Protein AF-A0A6G0S2Y5-F1 (afdb_monomer_lite)

Foldseek 3Di:
DDPDDPQLVQLQVVLVLLLVLLVVCVVLVDQKDFVCLSFPLKAADPQNRRFMFGGDNADEFEFADEDFQADDQWTAGPVGRVDIDRQAPRRYKYAYDDDYQLFGIWGWTQGPVDRAIEIETEGEDQDDDQDALVNVVVSVVSQPGHHNVSVVVVHHYAYEYEDHEDCVRCVVHRADHSYIYHYPVSVCVRVPSVVSVVVVQVPDPVNPPDDDDDPVVVVVVVVVVVVVVVVD

Secondary structure (DSSP, 8-state):
--SS-HHHHHHHHHHHHHHHHHHHHHHTT-SEEEHHHHSTTEEE-HHHHH-EEE----EEEEBSSPPSTT--SEEEETTEEEEEEEGGGSSEEEEP-TT-SS--EEEEEEBTTSSPEEEEEEEE----S---HHHHHHHHHHTT---HHHHHTT-EEEEEEEEE--GGGGTT--PPTTEEEEEHHHHHHHH-HHHHHHHHHHH-GGGTTSPPPPHHHHHHHHHHHHHHHTT-

Organism: NCBI:txid53985

Structure (mmCIF, N/CA/C/O backbone):
data_AF-A0A6G0S2Y5-F1
#
_entry.id   AF-A0A6G0S2Y5-F1
#
loop_
_atom_site.group_PDB
_atom_site.id
_atom_site.type_symbol
_atom_site.label_atom_id
_atom_site.label_alt_id
_atom_site.label_comp_id
_atom_site.label_asym_id
_atom_site.label_entity_id
_atom_site.label_seq_id
_atom_site.pdbx_PDB_ins_code
_atom_site.Cartn_x
_atom_site.Cartn_y
_atom_site.Cartn_z
_atom_site.occupancy
_atom_site.B_iso_or_equiv
_atom_site.auth_seq_id
_atom_site.auth_comp_id
_atom_site.auth_asym_id
_atom_site.auth_atom_id
_atom_site.pdbx_PDB_model_num
ATOM 1 N N . MET A 1 1 ? -10.368 21.879 -17.809 1.00 43.47 1 MET A N 1
ATOM 2 C CA . MET A 1 1 ? -9.022 21.975 -17.207 1.00 43.47 1 MET A CA 1
ATOM 3 C C . MET A 1 1 ? -9.043 21.067 -15.990 1.00 43.47 1 MET A C 1
ATOM 5 O O . MET A 1 1 ? -10.059 21.077 -15.314 1.00 43.47 1 MET A O 1
ATOM 9 N N . PHE A 1 2 ? -8.054 20.197 -15.781 1.00 51.25 2 PHE A N 1
ATOM 10 C CA . PHE A 1 2 ? -8.032 19.371 -14.567 1.00 51.25 2 PHE A CA 1
ATOM 11 C C . PHE A 1 2 ? -7.712 20.271 -13.369 1.00 51.25 2 PHE A C 1
ATOM 13 O O . PHE A 1 2 ? -6.780 21.066 -13.462 1.00 51.25 2 PHE A O 1
ATOM 20 N N . ASP A 1 3 ? -8.458 20.139 -12.273 1.00 71.75 3 ASP A N 1
ATOM 21 C CA . ASP A 1 3 ? -8.271 20.955 -11.061 1.00 71.75 3 ASP A CA 1
ATOM 22 C C . ASP A 1 3 ? -7.004 20.576 -10.268 1.00 71.75 3 ASP A C 1
ATOM 24 O O . ASP A 1 3 ? -6.642 21.257 -9.314 1.00 71.75 3 ASP A O 1
ATOM 28 N N . LEU A 1 4 ? -6.319 19.492 -10.658 1.00 75.62 4 LEU A N 1
ATOM 29 C CA . LEU A 1 4 ? -5.131 18.962 -9.990 1.00 75.62 4 LEU A CA 1
ATOM 30 C C . LEU A 1 4 ? -3.913 18.984 -10.922 1.00 75.62 4 LEU A C 1
ATOM 32 O O . LEU A 1 4 ? -4.045 18.678 -12.114 1.00 75.62 4 LEU A O 1
ATOM 36 N N . PRO A 1 5 ? -2.705 19.254 -10.398 1.00 82.19 5 PRO A N 1
ATOM 37 C CA . PRO A 1 5 ? -1.484 19.108 -11.172 1.00 82.19 5 PRO A CA 1
ATOM 38 C C . PRO A 1 5 ? -1.261 17.640 -11.605 1.00 82.19 5 PRO A C 1
ATOM 40 O O . PRO A 1 5 ? -1.771 16.703 -10.977 1.00 82.19 5 PRO A O 1
ATOM 43 N N . PRO A 1 6 ? -0.492 17.394 -12.687 1.00 80.75 6 PRO A N 1
ATOM 44 C CA . PRO A 1 6 ? -0.332 16.053 -13.255 1.00 80.75 6 PRO A CA 1
ATOM 45 C C . PRO A 1 6 ? 0.224 14.997 -12.293 1.00 80.75 6 PRO A C 1
ATOM 47 O O . PRO A 1 6 ? -0.163 13.833 -12.384 1.00 80.75 6 PRO A O 1
ATOM 50 N N . TRP A 1 7 ? 1.131 15.382 -11.392 1.00 79.44 7 TRP A N 1
ATOM 51 C CA . TRP A 1 7 ? 1.714 14.473 -10.403 1.00 79.44 7 TRP A CA 1
ATOM 52 C C . TRP A 1 7 ? 0.661 14.034 -9.372 1.00 79.44 7 TRP A C 1
ATOM 54 O O . TRP A 1 7 ? 0.490 12.844 -9.142 1.00 79.44 7 TRP A O 1
ATOM 64 N N . GLN A 1 8 ? -0.166 14.959 -8.894 1.00 83.19 8 GLN A N 1
ATOM 65 C CA . GLN A 1 8 ? -1.234 14.672 -7.938 1.00 83.19 8 GLN A CA 1
ATOM 66 C C . GLN A 1 8 ? -2.357 13.831 -8.557 1.00 83.19 8 GLN A C 1
ATOM 68 O O . GLN A 1 8 ? -2.931 12.940 -7.928 1.00 83.19 8 GLN A O 1
ATOM 73 N N . SER A 1 9 ? -2.640 14.056 -9.843 1.00 85.38 9 SER A N 1
ATOM 74 C CA . SER A 1 9 ? -3.548 13.197 -10.612 1.00 85.38 9 SER A CA 1
ATOM 75 C C . SER A 1 9 ? -3.027 11.757 -10.717 1.00 85.38 9 SER A C 1
ATOM 77 O O . SER A 1 9 ? -3.816 10.811 -10.725 1.00 85.38 9 SER A O 1
ATOM 79 N N . TRP A 1 10 ? -1.705 11.576 -10.792 1.00 84.69 10 TRP A N 1
ATOM 80 C CA . TRP A 1 10 ? -1.067 10.261 -10.865 1.00 84.69 10 TRP A CA 1
ATOM 81 C C . TRP A 1 10 ? -1.145 9.494 -9.539 1.00 84.69 10 TRP A C 1
ATOM 83 O O . TRP A 1 10 ? -1.432 8.295 -9.536 1.00 84.69 10 TRP A O 1
ATOM 93 N N . GLU A 1 11 ? -0.974 10.185 -8.417 1.00 89.12 11 GLU A N 1
ATOM 94 C CA . GLU A 1 11 ? -1.121 9.616 -7.071 1.00 89.12 11 GLU A CA 1
ATOM 95 C C . GLU A 1 11 ? -2.566 9.199 -6.801 1.00 89.12 11 GLU A C 1
ATOM 97 O O . GLU A 1 11 ? -2.836 8.056 -6.419 1.00 89.12 11 GLU A O 1
ATOM 102 N N . MET A 1 12 ? -3.519 10.077 -7.129 1.00 90.38 12 MET A N 1
ATOM 103 C CA . MET A 1 12 ? -4.944 9.772 -7.023 1.00 90.38 12 MET A CA 1
ATOM 104 C C . MET A 1 12 ? -5.334 8.567 -7.885 1.00 90.38 12 MET A C 1
ATOM 106 O O . MET A 1 12 ? -6.062 7.677 -7.434 1.00 90.38 12 MET A O 1
ATOM 110 N N . PHE A 1 13 ? -4.818 8.498 -9.117 1.00 88.12 13 PHE A N 1
ATOM 111 C CA . PHE A 1 13 ? -5.012 7.339 -9.983 1.00 88.12 13 PHE A CA 1
ATOM 112 C C . PHE A 1 13 ? -4.472 6.056 -9.337 1.00 88.12 13 PHE A C 1
ATOM 114 O O . PHE A 1 13 ? -5.173 5.044 -9.329 1.00 88.12 13 PHE A O 1
ATOM 121 N N . GLY A 1 14 ? -3.264 6.097 -8.767 1.00 89.19 14 GLY A N 1
ATOM 122 C CA . GLY A 1 14 ? -2.657 4.966 -8.068 1.00 89.19 14 GLY A CA 1
ATOM 123 C C . GLY A 1 14 ? -3.517 4.447 -6.914 1.00 89.19 14 GLY A C 1
ATOM 124 O O . GLY A 1 14 ? -3.796 3.247 -6.849 1.00 89.19 14 GLY A O 1
ATOM 125 N N . ALA A 1 15 ? -4.008 5.343 -6.057 1.00 93.75 15 ALA A N 1
ATOM 126 C CA . ALA A 1 15 ? -4.863 4.982 -4.927 1.00 93.75 15 ALA A CA 1
ATOM 127 C C . ALA A 1 15 ? -6.217 4.416 -5.379 1.00 93.75 15 ALA A C 1
ATOM 129 O O . ALA A 1 15 ? -6.650 3.362 -4.905 1.00 93.75 15 ALA A O 1
ATOM 130 N N . CYS A 1 16 ? -6.858 5.055 -6.364 1.00 93.00 16 CYS A N 1
ATOM 131 C CA . CYS A 1 16 ? -8.092 4.546 -6.970 1.00 93.00 16 CYS A CA 1
ATOM 132 C C . CYS A 1 16 ? -7.893 3.157 -7.570 1.00 93.00 16 CYS A C 1
ATOM 134 O O . CYS A 1 16 ? -8.776 2.304 -7.491 1.00 93.00 16 CYS A O 1
ATOM 136 N N . PHE A 1 17 ? -6.728 2.915 -8.157 1.00 89.94 17 PHE A N 1
ATOM 137 C CA . PHE A 1 17 ? -6.411 1.643 -8.768 1.00 89.94 17 PHE A CA 1
ATOM 138 C C . PHE A 1 17 ? -6.255 0.515 -7.730 1.00 89.94 17 PHE A C 1
ATOM 140 O O . PHE A 1 17 ? -6.762 -0.586 -7.966 1.00 89.94 17 PHE A O 1
ATOM 147 N N . TYR A 1 18 ? -5.647 0.782 -6.565 1.00 94.19 18 TYR A N 1
ATOM 148 C CA . TYR A 1 18 ? -5.680 -0.155 -5.433 1.00 94.19 18 TYR A CA 1
ATOM 149 C C . TYR A 1 18 ? -7.116 -0.461 -5.003 1.00 94.19 18 TYR A C 1
ATOM 151 O O . TYR A 1 18 ? -7.500 -1.631 -4.968 1.00 94.19 18 TYR A O 1
ATOM 159 N N . ALA A 1 19 ? -7.926 0.576 -4.757 1.00 96.06 19 ALA A N 1
ATOM 160 C CA . ALA A 1 19 ? -9.300 0.408 -4.289 1.00 96.06 19 ALA A CA 1
ATOM 161 C C . ALA A 1 19 ? -10.154 -0.398 -5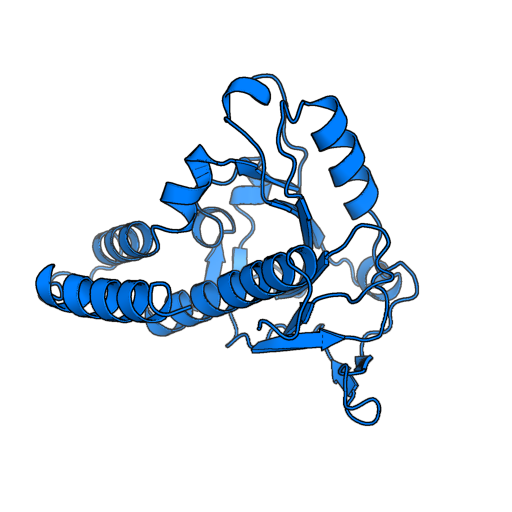.278 1.00 96.06 19 ALA A C 1
ATOM 163 O O . ALA A 1 19 ? -10.828 -1.351 -4.891 1.00 96.06 19 ALA A O 1
ATOM 164 N N . VAL A 1 20 ? -10.085 -0.074 -6.574 1.00 93.19 20 VAL A N 1
ATOM 165 C CA . VAL A 1 20 ? -10.794 -0.816 -7.628 1.00 93.19 20 VAL A CA 1
ATOM 166 C C . VAL A 1 20 ? -10.377 -2.278 -7.639 1.00 93.19 20 VAL A C 1
ATOM 168 O O . VAL A 1 20 ? -11.237 -3.146 -7.783 1.00 93.19 20 VAL A O 1
ATOM 171 N N . ARG A 1 21 ? -9.082 -2.576 -7.491 1.00 92.12 21 ARG A N 1
ATOM 172 C CA . ARG A 1 21 ? -8.635 -3.966 -7.479 1.00 92.12 21 ARG A CA 1
ATOM 173 C C . ARG A 1 21 ? -9.133 -4.714 -6.248 1.00 92.12 21 ARG A C 1
ATOM 175 O O . ARG A 1 21 ? -9.673 -5.803 -6.423 1.00 92.12 21 ARG A O 1
ATOM 182 N N . ILE A 1 22 ? -8.958 -4.156 -5.052 1.00 95.62 22 ILE A N 1
ATOM 183 C CA . ILE A 1 22 ? -9.418 -4.780 -3.803 1.00 95.62 22 ILE A CA 1
ATOM 184 C C . ILE A 1 22 ? -10.922 -5.057 -3.891 1.00 95.62 22 ILE A C 1
ATOM 186 O O . ILE A 1 22 ? -11.361 -6.196 -3.732 1.00 95.62 22 ILE A O 1
ATOM 190 N N . ASN A 1 23 ? -11.698 -4.046 -4.283 1.00 96.00 23 ASN A N 1
ATOM 191 C CA . ASN A 1 23 ? -13.147 -4.161 -4.421 1.00 96.00 23 ASN A CA 1
ATOM 192 C C . ASN A 1 23 ? -13.550 -5.171 -5.500 1.00 96.00 23 ASN A C 1
ATOM 194 O O . ASN A 1 23 ? -14.513 -5.912 -5.322 1.00 96.00 23 ASN A O 1
ATOM 198 N N . ALA A 1 24 ? -12.817 -5.248 -6.611 1.00 92.62 24 ALA A N 1
ATOM 199 C CA . ALA A 1 24 ? -13.089 -6.242 -7.640 1.00 92.62 24 ALA A CA 1
ATOM 200 C C . ALA A 1 24 ? -12.809 -7.672 -7.160 1.00 92.62 24 ALA A C 1
ATOM 202 O O . ALA A 1 24 ? -13.590 -8.566 -7.474 1.00 92.62 24 ALA A O 1
ATOM 203 N N . LEU A 1 25 ? -11.733 -7.900 -6.402 1.00 93.56 25 LEU A N 1
ATOM 204 C CA . LEU A 1 25 ? -11.441 -9.210 -5.807 1.00 93.56 25 LEU A CA 1
ATOM 205 C C . LEU A 1 25 ? -12.545 -9.622 -4.821 1.00 93.56 25 LEU A C 1
ATOM 207 O O . LEU A 1 25 ? -13.031 -10.751 -4.903 1.00 93.56 25 LEU A O 1
ATOM 211 N N . LEU A 1 26 ? -13.029 -8.686 -4.001 1.00 94.62 26 LEU A N 1
ATOM 212 C CA . LEU A 1 26 ? -14.179 -8.905 -3.118 1.00 94.62 26 LEU A CA 1
ATOM 213 C C . LEU A 1 26 ? -15.453 -9.275 -3.885 1.00 94.62 26 LEU A C 1
ATOM 215 O O . LEU A 1 26 ? -16.121 -10.245 -3.537 1.00 94.62 26 LEU A O 1
ATOM 219 N N . VAL A 1 27 ? -15.769 -8.562 -4.972 1.00 93.50 27 VAL A N 1
ATOM 220 C CA . VAL A 1 27 ? -16.922 -8.878 -5.842 1.00 93.50 27 VAL A CA 1
ATOM 221 C C . VAL A 1 27 ? -16.803 -10.273 -6.471 1.00 93.50 27 VAL A C 1
ATOM 223 O O . VAL A 1 27 ? -17.814 -10.916 -6.747 1.00 93.50 27 VAL A O 1
ATOM 226 N N . LEU A 1 28 ? -15.581 -10.768 -6.680 1.00 90.62 28 LEU A N 1
ATOM 227 C CA . LEU A 1 28 ? -15.320 -12.125 -7.169 1.00 90.62 28 LEU A CA 1
ATOM 228 C C . LEU A 1 28 ? -15.390 -13.195 -6.065 1.00 90.62 28 LEU A C 1
ATOM 230 O O . LEU A 1 28 ? -15.174 -14.370 -6.360 1.00 90.62 28 LEU A O 1
ATOM 234 N N . GLY A 1 29 ? -15.699 -12.810 -4.824 1.00 92.75 29 GLY A N 1
ATOM 235 C CA . GLY A 1 29 ? -15.819 -13.711 -3.678 1.00 92.75 29 GLY A CA 1
ATOM 236 C C . GLY A 1 29 ? -14.497 -14.015 -2.973 1.00 92.75 29 GLY A C 1
ATOM 237 O O . GLY A 1 29 ? -14.434 -14.973 -2.209 1.00 92.75 29 GLY A O 1
ATOM 238 N N . LEU A 1 30 ? -13.440 -13.237 -3.228 1.00 94.56 30 LEU A N 1
ATOM 239 C CA . LEU A 1 30 ? -12.155 -13.383 -2.544 1.00 94.56 30 LEU A CA 1
ATOM 240 C C . LEU A 1 30 ? -12.091 -12.409 -1.367 1.00 94.56 30 LEU A C 1
ATOM 242 O O . LEU A 1 30 ? -11.939 -11.206 -1.567 1.00 94.56 30 LEU A O 1
ATOM 246 N N . SER A 1 31 ? -12.201 -12.929 -0.146 1.00 95.19 31 SER A N 1
ATOM 247 C CA . SER A 1 31 ? -12.034 -12.157 1.095 1.00 95.19 31 SER A CA 1
ATOM 248 C C . SER A 1 31 ? -10.589 -12.121 1.591 1.00 95.19 31 SER A C 1
ATOM 250 O O . SER A 1 31 ? -10.240 -11.267 2.396 1.00 95.19 31 SER A O 1
ATOM 252 N N . THR A 1 32 ? -9.746 -13.032 1.107 1.00 97.19 32 THR A N 1
ATOM 253 C CA . THR A 1 32 ? -8.338 -13.158 1.490 1.00 97.19 32 THR A CA 1
ATOM 254 C C . THR A 1 32 ? -7.517 -13.478 0.250 1.00 97.19 32 THR A C 1
ATOM 256 O O . THR A 1 32 ? -7.908 -14.338 -0.541 1.00 97.19 32 THR A O 1
ATOM 259 N N . VAL A 1 33 ? -6.393 -12.786 0.068 1.00 96.62 33 VAL A N 1
ATOM 260 C CA . VAL A 1 33 ? -5.486 -12.980 -1.076 1.00 96.62 33 VAL A CA 1
ATOM 261 C C . VAL A 1 33 ? -4.032 -12.809 -0.654 1.00 96.62 33 VAL A C 1
ATOM 263 O O . VAL A 1 33 ? -3.729 -12.121 0.319 1.00 96.62 33 VAL A O 1
ATOM 266 N N . THR A 1 34 ? -3.117 -13.388 -1.422 1.00 97.56 34 THR A N 1
ATOM 267 C CA . THR A 1 34 ? -1.682 -13.108 -1.297 1.00 97.56 34 THR A CA 1
ATOM 268 C C . THR A 1 34 ? -1.304 -11.786 -1.974 1.00 97.56 34 THR A C 1
ATOM 270 O O . THR A 1 34 ? -1.974 -11.342 -2.913 1.00 97.56 34 THR A O 1
ATOM 273 N N . LEU A 1 35 ? -0.179 -11.169 -1.596 1.00 96.19 35 LEU A N 1
ATOM 274 C CA . LEU A 1 35 ? 0.320 -9.980 -2.307 1.00 96.19 35 LEU A CA 1
ATOM 275 C C . LEU A 1 35 ? 0.667 -10.278 -3.766 1.00 96.19 35 LEU A C 1
ATOM 277 O O . LEU A 1 35 ? 0.510 -9.412 -4.624 1.00 96.19 35 LEU A O 1
ATOM 281 N N . GLY A 1 36 ? 1.064 -11.513 -4.085 1.00 93.81 36 GLY A N 1
ATOM 282 C CA . GLY A 1 36 ? 1.265 -11.945 -5.467 1.00 93.81 36 GLY A CA 1
ATOM 283 C C . GLY A 1 36 ? -0.005 -11.937 -6.325 1.00 93.81 36 GLY A C 1
ATOM 284 O O . GLY A 1 36 ? 0.091 -11.781 -7.547 1.00 93.81 36 GLY A O 1
ATOM 285 N N . GLU A 1 37 ? -1.173 -12.109 -5.704 1.00 93.56 37 GLU A N 1
ATOM 286 C CA . GLU A 1 37 ? -2.491 -12.026 -6.344 1.00 93.56 37 GLU A CA 1
ATOM 287 C C . GLU A 1 37 ? -3.034 -10.598 -6.344 1.00 93.56 37 GLU A C 1
ATOM 289 O O . GLU A 1 37 ? -3.621 -10.170 -7.340 1.00 93.56 37 GLU A O 1
ATOM 294 N N . LEU A 1 38 ? -2.800 -9.844 -5.266 1.00 94.00 38 LEU A N 1
ATOM 295 C CA . LEU A 1 38 ? -3.192 -8.440 -5.163 1.00 94.00 38 LEU A CA 1
ATOM 296 C C . LEU A 1 38 ? -2.366 -7.542 -6.098 1.00 94.00 38 LEU A C 1
ATOM 298 O O . LEU A 1 38 ? -2.885 -6.577 -6.654 1.00 94.00 38 LEU A O 1
ATOM 302 N N . LEU A 1 39 ? -1.087 -7.846 -6.310 1.00 92.25 39 LEU A N 1
ATOM 303 C CA . LEU A 1 39 ? -0.149 -7.007 -7.059 1.00 92.25 39 LEU A CA 1
ATOM 304 C C . LEU A 1 39 ? 0.546 -7.808 -8.172 1.00 92.25 39 LEU A C 1
ATOM 306 O O . LEU A 1 39 ? 1.776 -7.918 -8.196 1.00 92.25 39 LEU A O 1
ATOM 310 N N . PRO A 1 40 ? -0.201 -8.382 -9.132 1.00 87.88 40 PRO A N 1
ATOM 311 C CA . PRO A 1 40 ? 0.400 -9.213 -10.167 1.00 87.88 40 PRO A CA 1
ATOM 312 C C . PRO A 1 40 ? 1.322 -8.386 -11.071 1.00 87.88 40 PRO A C 1
ATOM 314 O O . PRO A 1 40 ? 1.029 -7.243 -11.406 1.00 87.88 40 PRO A O 1
ATOM 317 N N . GLY A 1 41 ? 2.428 -8.985 -11.513 1.00 84.88 41 GLY A N 1
ATOM 318 C CA . GLY A 1 41 ? 3.395 -8.317 -12.393 1.00 84.88 41 GLY A CA 1
ATOM 319 C C . GLY A 1 41 ? 4.391 -7.402 -11.677 1.00 84.88 41 GLY A C 1
ATOM 320 O O . GLY A 1 41 ? 5.274 -6.858 -12.334 1.00 84.88 41 GLY A O 1
ATOM 321 N N . THR A 1 42 ? 4.288 -7.259 -10.355 1.00 88.56 42 THR A N 1
ATOM 322 C CA . THR A 1 42 ? 5.326 -6.610 -9.549 1.00 88.56 42 THR A CA 1
ATOM 323 C C . THR A 1 42 ? 6.516 -7.544 -9.315 1.00 88.56 42 THR A C 1
ATOM 325 O O . THR A 1 42 ? 6.368 -8.769 -9.225 1.00 88.56 42 THR A O 1
ATOM 328 N N . MET A 1 43 ? 7.707 -6.954 -9.234 1.00 90.56 43 MET A N 1
ATOM 329 C CA . MET A 1 43 ? 8.922 -7.602 -8.745 1.00 90.56 43 MET A CA 1
ATOM 330 C C . MET A 1 43 ? 8.904 -7.542 -7.217 1.00 90.56 43 MET A C 1
ATOM 332 O O . MET A 1 43 ? 8.777 -6.456 -6.662 1.00 90.56 43 MET A O 1
ATOM 336 N N . MET A 1 44 ? 9.011 -8.687 -6.551 1.00 93.75 44 MET A N 1
ATOM 337 C CA . MET A 1 44 ? 9.022 -8.828 -5.089 1.00 93.75 44 MET A CA 1
ATOM 338 C C . MET A 1 44 ? 9.656 -10.171 -4.720 1.00 93.75 44 MET A C 1
ATOM 340 O O . MET A 1 44 ? 9.669 -11.090 -5.549 1.00 93.75 44 MET A O 1
ATOM 344 N N . SER A 1 45 ? 10.154 -10.304 -3.490 1.00 95.44 45 SER A N 1
ATOM 345 C CA . SER A 1 45 ? 10.671 -11.584 -2.999 1.00 95.44 45 SER A CA 1
ATOM 346 C C . SER A 1 45 ? 9.555 -12.634 -2.885 1.00 95.44 45 SER A C 1
ATOM 348 O O . SER A 1 45 ? 8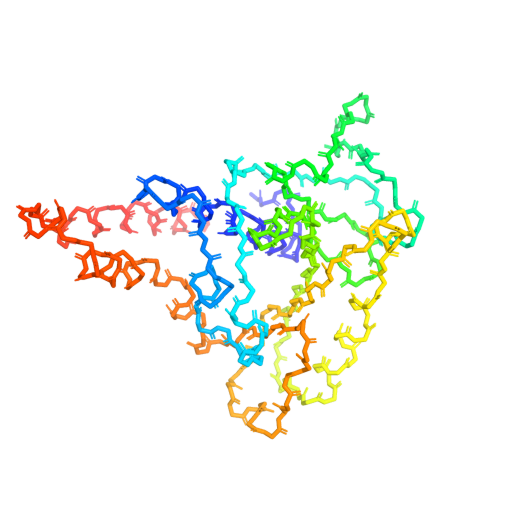.367 -12.307 -2.809 1.00 95.44 45 SER A O 1
ATOM 350 N N . VAL A 1 46 ? 9.918 -13.922 -2.870 1.00 95.50 46 VAL A N 1
ATOM 351 C CA . VAL A 1 46 ? 8.949 -15.021 -2.677 1.00 95.50 46 VAL A CA 1
ATOM 352 C C . VAL A 1 46 ? 8.225 -14.879 -1.337 1.00 95.50 46 VAL A C 1
ATOM 354 O O . VAL A 1 46 ? 7.015 -15.093 -1.265 1.00 95.50 46 VAL A O 1
ATOM 357 N N . LYS A 1 47 ? 8.951 -14.456 -0.299 1.00 95.75 47 LYS A N 1
ATOM 358 C CA . LYS A 1 47 ? 8.407 -14.217 1.036 1.00 95.75 47 LYS A CA 1
ATOM 359 C C . LYS A 1 47 ? 7.358 -13.110 1.004 1.00 95.75 47 LYS A C 1
ATOM 361 O O . LYS A 1 47 ? 6.217 -13.365 1.380 1.00 95.75 47 LYS A O 1
ATOM 366 N N . THR A 1 48 ? 7.681 -11.942 0.448 1.00 96.62 48 THR A N 1
ATOM 367 C CA . THR A 1 48 ? 6.722 -10.831 0.310 1.00 96.62 48 THR A CA 1
ATOM 368 C C . THR A 1 48 ? 5.523 -11.215 -0.544 1.00 96.62 48 THR A C 1
ATOM 370 O O . THR A 1 48 ? 4.384 -10.921 -0.190 1.00 96.62 48 THR A O 1
ATOM 373 N N . ARG A 1 49 ? 5.751 -11.964 -1.626 1.00 96.56 49 ARG A N 1
ATOM 374 C CA . ARG A 1 49 ? 4.683 -12.474 -2.491 1.00 96.56 49 ARG A CA 1
ATOM 375 C C . ARG A 1 49 ? 3.676 -13.351 -1.752 1.00 96.56 49 ARG A C 1
ATOM 377 O O . ARG A 1 49 ? 2.504 -13.339 -2.121 1.00 96.56 49 ARG A O 1
ATOM 384 N N . SER A 1 50 ? 4.132 -14.112 -0.759 1.00 96.62 50 SER A N 1
ATOM 385 C CA . SER A 1 50 ? 3.321 -15.071 -0.001 1.00 96.62 50 SER A CA 1
ATOM 386 C C . SER A 1 50 ? 2.520 -14.460 1.153 1.00 96.62 50 SER A C 1
ATOM 388 O O . SER A 1 50 ? 1.647 -15.132 1.703 1.00 96.62 50 SER A O 1
ATOM 390 N N . ILE A 1 51 ? 2.775 -13.193 1.502 1.00 96.69 51 ILE A N 1
ATOM 391 C CA . ILE A 1 51 ? 2.036 -12.491 2.556 1.00 96.69 51 ILE A CA 1
ATOM 392 C C . ILE A 1 51 ? 0.555 -12.478 2.182 1.00 96.69 51 ILE A C 1
ATOM 394 O O . ILE A 1 51 ? 0.193 -12.030 1.095 1.00 96.69 51 ILE A O 1
ATOM 398 N N . SER A 1 52 ? -0.285 -12.994 3.075 1.00 97.44 52 SER A N 1
ATOM 399 C CA . SER A 1 52 ? -1.732 -13.078 2.880 1.00 97.44 52 SER A CA 1
ATOM 400 C C . SER A 1 52 ? -2.428 -11.981 3.667 1.00 97.44 52 SER A C 1
ATOM 402 O O . SER A 1 52 ? -2.104 -11.762 4.832 1.00 97.44 52 SER A O 1
ATOM 404 N N . VAL A 1 53 ? -3.378 -11.303 3.033 1.00 97.81 53 VAL A N 1
ATOM 405 C CA . VAL A 1 53 ? -4.119 -10.182 3.611 1.00 97.81 53 VAL A CA 1
ATOM 406 C C . VAL A 1 53 ? -5.617 -10.374 3.447 1.00 97.81 53 VAL A C 1
ATOM 408 O O . VAL A 1 53 ? -6.082 -10.899 2.431 1.00 97.81 53 VAL A O 1
ATOM 411 N N . GLU A 1 54 ? -6.368 -9.942 4.451 1.00 97.62 54 GLU A N 1
ATOM 412 C CA . GLU A 1 54 ? -7.820 -9.831 4.382 1.00 97.62 54 GLU A CA 1
ATOM 413 C C . GLU A 1 54 ? -8.213 -8.554 3.632 1.00 97.62 54 GLU A C 1
ATOM 415 O O . GLU A 1 54 ? -7.588 -7.500 3.774 1.00 97.62 54 GLU A O 1
ATOM 420 N N . LEU A 1 55 ? -9.253 -8.660 2.809 1.00 97.19 55 LEU A N 1
ATOM 421 C CA . LEU A 1 55 ? -9.761 -7.570 1.991 1.00 97.19 55 LEU A CA 1
ATOM 422 C C . LEU A 1 55 ? -11.024 -6.979 2.618 1.00 97.19 55 LEU A C 1
ATOM 424 O O . LEU A 1 55 ? -11.956 -7.703 2.965 1.00 97.19 55 LEU A O 1
ATOM 428 N N . LEU A 1 56 ? -11.087 -5.649 2.668 1.00 96.69 56 LEU A N 1
ATOM 429 C CA . LEU A 1 56 ? -12.285 -4.885 3.009 1.00 96.69 56 LEU A CA 1
ATOM 430 C C . LEU A 1 56 ? -12.625 -3.907 1.880 1.00 96.69 56 LEU A C 1
ATOM 432 O O . LEU A 1 56 ? -11.720 -3.496 1.148 1.00 96.69 56 LEU A O 1
ATOM 436 N N . PRO A 1 57 ? -13.906 -3.526 1.706 1.00 97.56 57 PRO A N 1
ATOM 437 C CA . PRO A 1 57 ? -14.293 -2.551 0.696 1.00 97.56 57 PRO A CA 1
ATOM 438 C C . PRO A 1 57 ? -13.518 -1.242 0.862 1.00 97.56 57 PRO A C 1
ATOM 440 O O . PRO A 1 57 ? -13.757 -0.486 1.797 1.00 97.56 57 PRO A O 1
ATOM 443 N N . SER A 1 58 ? -12.600 -0.967 -0.056 1.00 97.31 58 SER A N 1
ATOM 444 C CA . SER A 1 58 ? -11.678 0.155 0.046 1.00 97.31 58 SER A CA 1
ATOM 445 C C . SER A 1 58 ? -12.239 1.416 -0.602 1.00 97.31 58 SER A C 1
ATOM 447 O O . SER A 1 58 ? -12.818 1.380 -1.697 1.00 97.31 58 SER A O 1
ATOM 449 N N . ARG A 1 59 ? -12.006 2.553 0.050 1.00 97.00 59 ARG A N 1
ATOM 450 C CA . ARG A 1 59 ? -12.357 3.902 -0.405 1.00 97.00 59 ARG A CA 1
ATOM 451 C C . ARG A 1 59 ? -11.114 4.775 -0.408 1.00 97.00 59 ARG A C 1
ATOM 453 O O . ARG A 1 59 ? -10.210 4.569 0.389 1.00 97.00 59 ARG A O 1
ATOM 460 N N . VAL A 1 60 ? -11.083 5.767 -1.287 1.00 96.62 60 VAL A N 1
ATOM 461 C CA . VAL A 1 60 ? -9.942 6.679 -1.407 1.00 96.62 60 VAL A CA 1
ATOM 462 C C . VAL A 1 60 ? -10.289 8.033 -0.812 1.00 96.62 60 VAL A C 1
ATOM 464 O O . VAL A 1 60 ? -11.408 8.527 -0.979 1.00 96.62 60 VAL A O 1
ATOM 467 N N . PHE A 1 61 ? -9.322 8.651 -0.143 1.00 94.31 61 PHE A N 1
ATOM 468 C CA . PHE A 1 61 ? -9.403 10.046 0.262 1.00 94.31 61 PHE A CA 1
ATOM 469 C C . PHE A 1 61 ? -8.039 10.728 0.196 1.00 94.31 61 PHE A C 1
ATOM 471 O O . PHE A 1 61 ? -7.004 10.071 0.187 1.00 94.31 61 PHE A O 1
ATOM 478 N N . ARG A 1 62 ? -8.056 12.060 0.151 1.00 92.94 62 ARG A N 1
ATOM 479 C CA . ARG A 1 62 ? -6.860 12.890 0.311 1.00 92.94 62 ARG A CA 1
ATOM 480 C C . ARG A 1 62 ? -6.776 13.332 1.761 1.00 92.94 62 ARG A C 1
ATOM 482 O O . ARG A 1 62 ? -7.797 13.765 2.304 1.00 92.94 62 ARG A O 1
ATOM 489 N N . CYS A 1 63 ? -5.605 13.229 2.370 1.00 90.56 63 CYS A N 1
ATOM 490 C CA . CYS A 1 63 ? -5.366 13.714 3.726 1.00 90.56 63 CYS A CA 1
ATOM 491 C C . CYS A 1 63 ? -4.519 14.985 3.711 1.00 90.56 63 CYS A C 1
ATOM 493 O O . CYS A 1 63 ? -3.746 15.203 2.788 1.00 90.56 63 CYS A O 1
ATOM 495 N N . THR A 1 64 ? -4.676 15.835 4.724 1.00 85.44 64 THR A N 1
ATOM 496 C CA . THR A 1 64 ? -3.778 16.989 4.941 1.00 85.44 64 THR A CA 1
ATOM 497 C C . THR A 1 64 ? -2.536 16.620 5.742 1.00 85.44 64 THR A C 1
ATOM 499 O O . THR A 1 64 ? -1.557 17.358 5.744 1.00 85.44 64 THR A O 1
ATOM 502 N N . ASP A 1 65 ? -2.602 15.506 6.466 1.00 85.56 65 ASP A N 1
ATOM 503 C CA . ASP A 1 65 ? -1.542 15.023 7.337 1.00 85.56 65 ASP A CA 1
ATOM 504 C C . ASP A 1 65 ? -0.434 14.344 6.530 1.00 85.56 65 ASP A C 1
ATOM 506 O O . ASP A 1 65 ? -0.706 13.508 5.666 1.00 85.56 65 ASP A O 1
ATOM 510 N N . THR A 1 66 ? 0.817 14.656 6.870 1.00 85.56 66 THR A N 1
ATOM 511 C CA . THR A 1 66 ? 1.996 13.998 6.305 1.00 85.56 66 THR A CA 1
ATOM 512 C C . THR A 1 66 ? 2.204 12.628 6.946 1.00 85.56 66 THR A C 1
ATOM 514 O O . THR A 1 66 ? 2.256 12.500 8.173 1.00 85.56 66 THR A O 1
ATOM 517 N N . PHE A 1 67 ? 2.395 11.604 6.113 1.00 89.00 67 PHE A N 1
ATOM 518 C CA . PHE A 1 67 ? 2.847 10.295 6.576 1.00 89.00 67 PHE A CA 1
ATOM 519 C C . PHE A 1 67 ? 4.288 10.348 7.119 1.00 89.00 67 PHE A C 1
ATOM 521 O O . PHE A 1 67 ? 5.189 10.873 6.461 1.00 89.00 67 PHE A O 1
ATOM 528 N N . GLY A 1 68 ? 4.515 9.785 8.304 1.00 88.31 68 GLY A N 1
ATOM 529 C CA . GLY A 1 68 ? 5.796 9.766 9.002 1.00 88.31 68 GLY A CA 1
ATOM 530 C C . GLY A 1 68 ? 5.702 9.112 10.386 1.00 88.31 68 GLY A C 1
ATOM 531 O O . GLY A 1 68 ? 4.662 8.583 10.773 1.00 88.31 68 GLY A O 1
ATOM 532 N N . ALA A 1 69 ? 6.795 9.164 11.153 1.00 88.25 69 ALA A N 1
ATOM 533 C CA . ALA A 1 69 ? 6.883 8.511 12.466 1.00 88.25 69 ALA A CA 1
ATOM 534 C C . ALA A 1 69 ? 5.840 9.006 13.483 1.00 88.25 69 ALA A C 1
ATOM 536 O O . ALA A 1 69 ? 5.307 8.232 14.277 1.00 88.25 69 ALA A O 1
ATOM 537 N N . SER A 1 70 ? 5.489 10.288 13.403 1.00 89.31 70 SER A N 1
ATOM 538 C CA . SER A 1 70 ? 4.501 10.934 14.266 1.00 89.31 70 SER A CA 1
ATOM 539 C C . SER A 1 70 ? 3.070 10.896 13.721 1.00 89.31 70 SER A C 1
ATOM 541 O O . SER A 1 70 ? 2.191 11.526 14.312 1.00 89.31 70 SER A O 1
ATOM 543 N N . SER A 1 71 ? 2.805 10.204 12.604 1.00 90.06 71 SER A N 1
ATOM 544 C CA . SER A 1 71 ? 1.455 10.178 12.036 1.00 90.06 71 SER A CA 1
ATOM 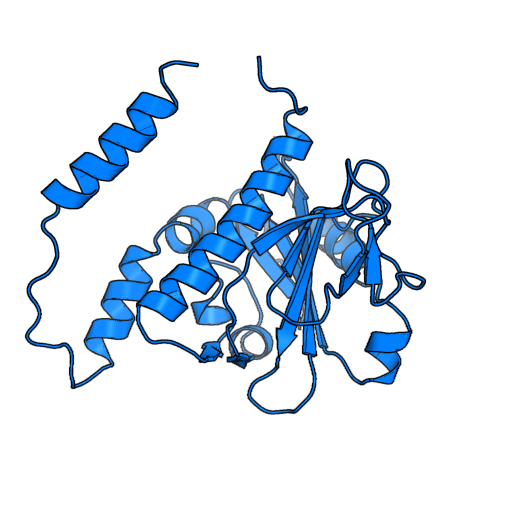545 C C . SER A 1 71 ? 0.465 9.536 13.010 1.00 90.06 71 SER A C 1
ATOM 547 O O . SER A 1 71 ? 0.701 8.421 13.483 1.00 90.06 71 SER A O 1
ATOM 549 N N . PRO A 1 72 ? -0.664 10.199 13.302 1.00 92.50 72 PRO A N 1
ATOM 550 C CA . PRO A 1 72 ? -1.681 9.641 14.176 1.00 92.50 72 PRO A CA 1
ATOM 551 C C . PRO A 1 72 ? -2.485 8.538 13.472 1.00 92.50 72 PRO A C 1
ATOM 553 O O . PRO A 1 72 ? -2.548 8.455 12.245 1.00 92.50 72 PRO A O 1
ATOM 556 N N . GLN A 1 73 ? -3.172 7.710 14.263 1.00 94.75 73 GLN A N 1
ATOM 557 C CA . GLN A 1 73 ? -4.116 6.710 13.746 1.00 94.75 73 GLN A CA 1
ATOM 558 C C . GLN A 1 73 ? -5.305 7.361 13.014 1.00 94.75 73 GLN A C 1
ATOM 560 O O . GLN A 1 73 ? -5.821 6.810 12.046 1.00 94.75 73 GLN A O 1
ATOM 565 N N . ARG A 1 74 ? -5.736 8.548 13.460 1.00 95.56 74 ARG A N 1
ATOM 566 C CA . ARG A 1 74 ? -6.817 9.316 12.834 1.00 95.56 74 ARG A CA 1
ATOM 567 C C . ARG A 1 74 ? -6.251 10.549 12.144 1.00 95.56 74 ARG A C 1
ATOM 569 O O . ARG A 1 74 ? -5.641 11.370 12.820 1.00 95.56 74 ARG A O 1
ATOM 576 N N . ILE A 1 75 ? -6.493 10.681 10.844 1.00 93.69 75 ILE A N 1
ATOM 577 C CA . ILE A 1 75 ? -6.009 11.796 10.015 1.00 93.69 75 ILE A CA 1
ATOM 578 C C . ILE A 1 75 ? -7.173 12.570 9.396 1.00 93.69 75 ILE A C 1
ATOM 580 O O . ILE A 1 75 ? -8.276 12.039 9.249 1.00 93.69 75 ILE A O 1
ATOM 584 N N . SER A 1 76 ? -6.941 13.831 9.058 1.00 93.56 76 SER A N 1
ATOM 585 C CA . SER A 1 76 ? -7.969 14.758 8.588 1.00 93.56 76 SER A CA 1
ATOM 586 C C . SER A 1 76 ? -8.161 14.657 7.077 1.00 93.56 76 SER A C 1
ATOM 588 O O . SER A 1 76 ? -7.194 14.571 6.312 1.00 93.56 76 SER A O 1
ATOM 590 N N . ARG A 1 77 ? -9.417 14.699 6.619 1.00 92.44 77 ARG A N 1
ATOM 591 C CA . ARG A 1 77 ? -9.724 14.753 5.185 1.00 92.44 77 ARG A CA 1
ATOM 592 C C . ARG A 1 77 ? -9.390 16.138 4.629 1.00 92.44 77 ARG A C 1
ATOM 594 O O . ARG A 1 77 ? -9.856 17.166 5.121 1.00 92.44 77 ARG A O 1
ATOM 601 N N . GLN A 1 78 ? -8.663 16.171 3.521 1.00 90.00 78 GLN A N 1
ATOM 602 C CA . GLN A 1 78 ? -8.427 17.403 2.783 1.00 90.00 78 GLN A CA 1
ATOM 603 C C . GLN A 1 78 ? -9.739 17.986 2.239 1.00 90.00 78 GLN A C 1
ATOM 605 O O . GLN A 1 78 ? -10.576 17.277 1.681 1.00 90.00 78 GLN A O 1
ATOM 610 N N . GLY A 1 79 ? -9.924 19.294 2.430 1.00 87.50 79 GLY A N 1
ATOM 611 C CA . GLY A 1 79 ? -11.168 20.001 2.117 1.00 87.50 79 GLY A CA 1
ATOM 612 C C . GLY A 1 79 ? -12.240 19.909 3.209 1.00 87.50 79 GLY A C 1
ATOM 613 O O . GLY A 1 79 ? -13.219 20.646 3.139 1.00 87.50 79 GLY A O 1
ATOM 614 N N . ASN A 1 80 ? -12.054 19.065 4.234 1.00 89.50 80 ASN A N 1
ATOM 615 C CA . ASN A 1 80 ? -12.934 18.994 5.402 1.00 89.50 80 ASN A CA 1
ATOM 616 C C . ASN A 1 80 ? -12.166 18.588 6.683 1.00 89.50 80 ASN A C 1
ATOM 618 O O . ASN A 1 80 ? -12.282 17.447 7.130 1.00 89.50 80 ASN A O 1
ATOM 622 N N . PRO A 1 81 ? -11.408 19.508 7.311 1.00 83.88 81 PRO A N 1
ATOM 623 C CA . PRO A 1 81 ? -10.562 19.189 8.469 1.00 83.88 81 PRO A CA 1
ATOM 624 C C . PRO A 1 81 ? -11.317 18.712 9.721 1.00 83.88 81 PRO A C 1
ATOM 626 O O . PRO A 1 81 ? -10.713 18.144 10.624 1.00 83.88 81 PRO A O 1
ATOM 629 N N . LEU A 1 82 ? -12.632 18.945 9.798 1.00 89.06 82 LEU A N 1
ATOM 630 C CA . LEU A 1 82 ? -13.470 18.455 10.899 1.00 89.06 82 LEU A CA 1
ATOM 631 C C . LEU A 1 82 ? -13.759 16.951 10.781 1.00 89.06 82 LEU A C 1
ATOM 633 O O . LEU A 1 82 ? -14.100 16.301 11.769 1.00 89.06 82 LEU A O 1
ATOM 637 N N . GLU A 1 83 ? -13.627 16.388 9.580 1.00 93.50 83 GLU A N 1
ATOM 638 C CA . GLU A 1 83 ? -13.760 14.959 9.341 1.00 93.50 83 GLU A CA 1
ATOM 639 C C . GLU A 1 83 ? -12.407 14.272 9.541 1.00 93.50 83 GLU A C 1
ATOM 641 O O . GLU A 1 83 ? -11.481 14.425 8.743 1.00 93.50 83 GLU A O 1
ATOM 646 N N . THR A 1 84 ? -12.319 13.470 10.603 1.00 94.62 84 THR A N 1
ATOM 647 C CA . THR A 1 84 ? -11.168 12.599 10.857 1.00 94.62 84 THR A CA 1
ATOM 648 C C . THR A 1 84 ? -11.491 11.159 10.484 1.00 94.62 84 THR A C 1
ATOM 650 O O . THR A 1 84 ? -12.576 10.650 10.780 1.00 94.62 84 THR A O 1
ATOM 653 N N . ILE A 1 85 ? -10.532 10.486 9.864 1.00 95.38 85 ILE A N 1
ATOM 654 C CA . ILE A 1 85 ? -10.650 9.122 9.352 1.00 95.38 85 ILE A CA 1
ATOM 655 C C . ILE A 1 85 ? -9.599 8.272 10.049 1.00 95.38 85 ILE A C 1
ATOM 657 O O . ILE A 1 85 ? -8.423 8.631 10.067 1.00 95.38 85 ILE A O 1
ATOM 661 N N . ASP A 1 86 ? -10.025 7.151 10.629 1.00 96.12 86 ASP A N 1
ATOM 662 C CA . ASP A 1 86 ? -9.092 6.103 11.034 1.00 96.12 86 ASP A CA 1
ATOM 663 C C . ASP A 1 86 ? -8.615 5.399 9.767 1.00 96.12 86 ASP A C 1
ATOM 665 O O . ASP A 1 86 ? -9.364 4.649 9.152 1.00 96.12 86 ASP A O 1
ATOM 669 N N . TRP A 1 87 ? -7.397 5.695 9.328 1.00 94.81 87 TRP A N 1
ATOM 670 C CA . TRP A 1 87 ? -6.863 5.117 8.095 1.00 94.81 87 TRP A CA 1
ATOM 671 C C . TRP A 1 87 ? -6.341 3.688 8.304 1.00 94.81 87 TRP A C 1
ATOM 673 O O . TRP A 1 87 ? -6.012 3.006 7.336 1.00 94.81 87 TRP A O 1
ATOM 683 N N . THR A 1 88 ? -6.275 3.224 9.557 1.00 95.31 88 THR A N 1
ATOM 684 C CA . THR A 1 88 ? -5.756 1.899 9.915 1.00 95.31 88 THR A CA 1
ATOM 685 C C . THR A 1 88 ? -6.824 0.806 9.954 1.00 95.31 88 THR A C 1
ATOM 687 O O . THR A 1 88 ? -6.483 -0.367 10.118 1.00 95.31 88 THR A O 1
ATOM 690 N N . SER A 1 89 ? -8.097 1.159 9.755 1.00 94.06 89 SER A N 1
ATOM 691 C CA . SER A 1 89 ? -9.244 0.238 9.756 1.00 94.06 89 SER A CA 1
ATOM 692 C C . SER A 1 89 ? -9.298 -0.722 8.562 1.00 94.06 89 SER A C 1
ATOM 694 O O . SER A 1 89 ? -10.066 -1.681 8.588 1.00 94.06 89 SER A O 1
ATOM 696 N N . GLY A 1 90 ? -8.495 -0.487 7.521 1.00 93.56 90 GLY A N 1
ATOM 697 C CA . GLY A 1 90 ? -8.372 -1.358 6.347 1.00 93.56 90 GLY A CA 1
ATOM 698 C C . GLY A 1 90 ? -9.358 -1.092 5.202 1.00 93.56 90 GLY A C 1
ATOM 699 O O . GLY A 1 90 ? -9.228 -1.681 4.131 1.00 93.56 90 GLY A O 1
ATOM 700 N N . ASP A 1 91 ? -10.327 -0.192 5.381 1.00 95.69 91 ASP A N 1
ATOM 701 C CA . ASP A 1 91 ? -11.296 0.225 4.352 1.00 95.69 91 ASP A CA 1
ATOM 702 C C . ASP A 1 91 ? -10.944 1.570 3.688 1.00 95.69 91 ASP A C 1
ATOM 704 O O . ASP A 1 91 ? -11.658 2.032 2.792 1.00 95.69 91 ASP A O 1
ATOM 708 N N . TRP A 1 92 ? -9.820 2.183 4.066 1.00 97.38 92 TRP A N 1
ATOM 709 C CA . TRP A 1 92 ? -9.383 3.479 3.549 1.00 97.38 92 TRP A CA 1
ATOM 710 C C . TRP A 1 92 ? -7.997 3.435 2.922 1.00 97.38 92 TRP A C 1
ATOM 712 O O . TRP A 1 92 ? -7.063 2.846 3.456 1.00 97.38 92 TRP A O 1
ATOM 722 N N . ILE A 1 93 ? -7.872 4.132 1.797 1.00 97.38 93 ILE A N 1
ATOM 723 C CA . ILE A 1 93 ? -6.621 4.401 1.104 1.00 97.38 93 ILE A CA 1
ATOM 724 C C . ILE A 1 93 ? -6.402 5.905 1.093 1.00 97.38 93 ILE A C 1
ATOM 726 O O . ILE A 1 93 ? -7.177 6.651 0.484 1.00 97.38 93 ILE A O 1
ATOM 730 N N . ALA A 1 94 ? -5.356 6.337 1.788 1.00 95.56 94 ALA A N 1
ATOM 731 C CA . ALA A 1 94 ? -4.987 7.733 1.906 1.00 95.56 94 ALA A CA 1
ATOM 732 C C . ALA A 1 94 ? -4.011 8.117 0.789 1.00 95.56 94 ALA A C 1
ATOM 734 O O . ALA A 1 94 ? -3.046 7.405 0.506 1.00 95.56 94 ALA A O 1
ATOM 735 N N . VAL A 1 95 ? -4.280 9.256 0.161 1.00 93.88 95 VAL A N 1
ATOM 736 C CA . VAL A 1 95 ? -3.352 9.959 -0.725 1.00 93.88 95 VAL A CA 1
ATOM 737 C C . VAL A 1 95 ? -2.780 11.119 0.071 1.00 93.88 95 VAL A C 1
ATOM 739 O O . VAL A 1 95 ? -3.542 11.969 0.546 1.00 93.88 95 VAL A O 1
ATOM 742 N N . ASN A 1 96 ? -1.461 11.116 0.228 1.00 89.06 96 ASN A N 1
ATOM 743 C CA . ASN A 1 96 ? -0.739 12.186 0.897 1.00 89.06 96 ASN A CA 1
ATOM 744 C C . ASN A 1 96 ? -0.790 13.455 0.028 1.00 89.06 96 ASN A C 1
ATOM 746 O O . ASN A 1 96 ? -0.846 13.363 -1.197 1.00 89.06 96 ASN A O 1
ATOM 750 N N . ASP A 1 97 ? -0.816 14.632 0.645 1.00 76.12 97 ASP A N 1
ATOM 751 C CA . ASP A 1 97 ? -0.817 15.910 -0.081 1.00 76.12 97 ASP A CA 1
ATOM 752 C C . ASP A 1 97 ? 0.613 16.481 -0.190 1.00 76.12 97 ASP A C 1
ATOM 754 O O . ASP A 1 97 ? 1.581 15.791 0.134 1.00 76.12 97 ASP A O 1
ATOM 758 N N . ASP A 1 98 ? 0.752 17.732 -0.647 1.00 65.19 98 ASP A N 1
ATOM 759 C CA . ASP A 1 98 ? 1.983 18.420 -1.105 1.00 65.19 98 ASP A CA 1
ATOM 760 C C . ASP A 1 98 ? 3.239 18.402 -0.187 1.00 65.19 98 ASP A C 1
ATOM 762 O O . ASP A 1 98 ? 4.261 18.984 -0.540 1.00 65.19 98 ASP A O 1
ATOM 766 N N . ASN A 1 99 ? 3.231 17.731 0.970 1.00 57.62 99 ASN A N 1
ATOM 767 C CA . ASN A 1 99 ? 4.305 17.772 1.974 1.00 57.62 99 ASN A CA 1
ATOM 768 C C . ASN A 1 99 ? 4.737 16.391 2.513 1.00 57.62 99 ASN A C 1
ATOM 770 O O . ASN A 1 99 ? 5.270 16.284 3.622 1.00 57.62 99 ASN A O 1
ATOM 774 N N . GLY A 1 100 ? 4.503 15.313 1.762 1.00 57.66 100 GLY A N 1
ATOM 775 C CA . GLY A 1 100 ? 4.941 13.963 2.119 1.00 57.66 100 GLY A CA 1
ATOM 776 C C . GLY A 1 100 ? 6.450 13.734 1.992 1.00 57.66 100 GLY A C 1
ATOM 777 O O . GLY A 1 100 ? 7.022 13.969 0.928 1.00 57.66 100 GLY A O 1
ATOM 778 N N . VAL A 1 101 ? 7.111 13.182 3.022 1.00 61.44 101 VAL A N 1
ATOM 779 C CA . VAL A 1 101 ? 8.508 12.707 2.916 1.00 61.44 101 VAL A CA 1
ATOM 780 C C . VAL A 1 101 ? 8.529 11.384 2.143 1.00 61.44 101 VAL A C 1
ATOM 782 O O . VAL A 1 101 ? 8.695 10.304 2.694 1.00 61.44 101 VAL A O 1
ATOM 785 N N . GLY A 1 102 ? 8.300 11.461 0.834 1.00 75.25 102 GLY A N 1
ATOM 786 C CA . GLY A 1 102 ? 8.471 10.344 -0.089 1.00 75.25 102 GLY A CA 1
ATOM 787 C C . GLY A 1 102 ? 7.389 9.258 -0.079 1.00 75.25 102 GLY A C 1
ATOM 788 O O . GLY A 1 102 ? 7.525 8.330 -0.870 1.00 75.25 102 GLY A O 1
ATOM 789 N N . VAL A 1 103 ? 6.335 9.367 0.729 1.00 87.38 103 VAL A N 1
ATOM 790 C CA . VAL A 1 103 ? 5.157 8.484 0.662 1.00 87.38 103 VAL A CA 1
ATOM 791 C C . VAL A 1 103 ? 4.011 9.240 0.009 1.00 87.38 103 VAL A C 1
ATOM 793 O O . VAL A 1 103 ? 3.556 10.246 0.556 1.00 87.38 103 VAL A O 1
ATOM 796 N N . ASP A 1 104 ? 3.537 8.727 -1.125 1.00 90.69 104 ASP A N 1
ATOM 797 C CA . ASP A 1 104 ? 2.493 9.372 -1.923 1.00 90.69 104 ASP A CA 1
ATOM 798 C C . ASP A 1 104 ? 1.115 8.736 -1.626 1.00 90.69 104 ASP A C 1
ATOM 800 O O . ASP A 1 104 ? 0.086 9.411 -1.594 1.00 90.69 104 ASP A O 1
ATOM 804 N N . ILE A 1 105 ? 1.083 7.426 -1.347 1.00 93.81 105 ILE A N 1
ATOM 805 C CA . ILE A 1 105 ? -0.126 6.669 -0.987 1.00 93.81 105 ILE A CA 1
ATOM 806 C C . ILE A 1 105 ? 0.184 5.772 0.212 1.00 93.81 105 ILE A C 1
ATOM 808 O O . ILE A 1 105 ? 1.237 5.134 0.250 1.00 93.81 105 ILE A O 1
ATOM 812 N N . PHE A 1 106 ? -0.747 5.655 1.158 1.00 95.19 106 PHE A N 1
ATOM 813 C CA . PHE A 1 106 ? -0.623 4.704 2.261 1.00 95.19 106 PHE A CA 1
ATOM 814 C C . PHE A 1 106 ? -1.972 4.150 2.725 1.00 95.19 106 PHE A C 1
ATOM 816 O O . PHE A 1 106 ? -3.014 4.793 2.591 1.00 95.19 106 PHE A O 1
ATOM 823 N N . PHE A 1 107 ? -1.952 2.920 3.237 1.00 96.75 107 PHE A N 1
ATOM 824 C CA . PHE A 1 107 ? -3.123 2.228 3.783 1.00 96.75 107 PHE A CA 1
ATOM 825 C C . PHE A 1 107 ? -2.709 0.998 4.590 1.00 96.75 107 PHE A C 1
ATOM 827 O O . PHE A 1 107 ? -1.545 0.597 4.573 1.00 96.75 107 PHE A O 1
ATOM 834 N N . THR A 1 108 ? -3.660 0.372 5.276 1.00 97.19 108 THR A N 1
ATOM 835 C CA . THR A 1 108 ? -3.448 -0.909 5.956 1.00 97.19 108 THR A CA 1
ATOM 836 C C . THR A 1 108 ? -4.335 -1.997 5.370 1.00 97.19 108 THR A C 1
ATOM 838 O O . THR A 1 108 ? -5.394 -1.721 4.816 1.00 97.19 108 THR A O 1
ATOM 841 N N . LEU A 1 109 ? -3.909 -3.249 5.503 1.00 97.44 109 LEU A N 1
ATOM 842 C CA . LEU A 1 109 ? -4.770 -4.428 5.408 1.00 97.44 109 LEU A CA 1
ATOM 843 C C . LEU A 1 109 ? -4.429 -5.362 6.568 1.00 97.44 109 LEU A C 1
ATOM 845 O O . LEU A 1 109 ? -3.280 -5.398 7.009 1.00 97.44 109 LEU A O 1
ATOM 849 N N . LYS A 1 110 ? -5.395 -6.132 7.066 1.00 96.69 110 LYS A N 1
ATOM 850 C CA . LYS A 1 110 ? -5.122 -7.125 8.111 1.00 96.69 110 LYS A CA 1
ATOM 851 C C . LYS A 1 110 ? -4.328 -8.291 7.518 1.00 96.69 110 LYS A C 1
ATOM 853 O O . LYS A 1 110 ? -4.676 -8.786 6.446 1.00 96.69 110 LYS A O 1
ATOM 858 N N . GLU A 1 111 ? -3.259 -8.722 8.182 1.00 95.12 111 GLU A N 1
ATOM 859 C CA . GLU A 1 111 ? -2.546 -9.942 7.799 1.00 95.12 111 GLU A CA 1
ATOM 860 C C . GLU A 1 111 ? -3.420 -11.156 8.135 1.00 95.12 111 GLU A C 1
ATOM 862 O O . GLU A 1 111 ? -3.890 -11.280 9.251 1.00 95.12 111 GLU A O 1
ATOM 867 N N . ALA A 1 112 ? -3.638 -12.078 7.201 1.00 94.00 112 ALA A N 1
ATOM 868 C CA . ALA A 1 112 ? -4.554 -13.203 7.427 1.00 94.00 112 ALA A CA 1
ATOM 869 C C . ALA A 1 112 ? -3.987 -14.285 8.369 1.00 94.00 112 ALA A C 1
ATOM 871 O O . ALA A 1 112 ? -4.730 -15.101 8.905 1.00 94.00 112 ALA A O 1
ATOM 872 N N . ALA A 1 113 ? -2.661 -14.337 8.525 1.00 88.62 113 ALA A N 1
ATOM 873 C CA . ALA A 1 113 ? -1.981 -15.328 9.359 1.00 88.62 113 ALA A CA 1
ATOM 874 C C . ALA A 1 113 ? -1.850 -14.897 10.830 1.00 88.62 113 ALA A C 1
ATOM 876 O O . ALA A 1 113 ? -1.498 -15.717 11.677 1.00 88.62 113 ALA A O 1
ATOM 877 N N . THR A 1 114 ? -2.071 -13.617 11.125 1.00 88.25 114 THR A N 1
ATOM 878 C CA . THR A 1 114 ? -1.863 -13.012 12.445 1.00 88.25 114 THR A CA 1
ATOM 879 C C . THR A 1 114 ? -2.993 -12.017 12.732 1.00 88.25 114 THR A C 1
ATOM 881 O O . THR A 1 114 ? -3.864 -11.808 11.899 1.00 88.25 114 THR A O 1
ATOM 884 N N . ASP A 1 115 ? -3.009 -11.382 13.902 1.00 82.12 115 ASP A N 1
ATOM 885 C CA . ASP A 1 115 ? -3.872 -10.210 14.132 1.00 82.12 115 ASP A CA 1
ATOM 886 C C . ASP A 1 115 ? -3.142 -8.884 13.850 1.00 82.12 115 ASP A C 1
ATOM 888 O O . ASP A 1 115 ? -3.633 -7.806 14.189 1.00 82.12 115 ASP A O 1
ATOM 892 N N . ASN A 1 116 ? -1.972 -8.947 13.205 1.00 91.75 116 ASN A N 1
ATOM 893 C CA . ASN A 1 116 ? -1.208 -7.763 12.836 1.00 91.75 116 ASN A CA 1
ATOM 894 C C . ASN A 1 116 ? -1.781 -7.118 11.570 1.00 91.75 116 ASN A C 1
ATOM 896 O O . ASN A 1 116 ? -2.531 -7.714 10.792 1.00 91.75 116 ASN A O 1
ATOM 900 N N . VAL A 1 117 ? -1.365 -5.879 11.327 1.00 94.44 117 VAL A N 1
ATOM 901 C CA . VAL A 1 117 ? -1.648 -5.173 10.077 1.00 94.44 117 VAL A CA 1
ATOM 902 C C . VAL A 1 117 ? -0.418 -5.152 9.179 1.00 94.44 117 VAL A C 1
ATOM 904 O O . VAL A 1 117 ? 0.718 -5.024 9.642 1.00 94.44 117 VAL A O 1
ATOM 907 N N . VAL A 1 118 ? -0.664 -5.247 7.878 1.00 96.38 118 VAL A N 1
ATOM 908 C CA . VAL A 1 118 ? 0.289 -4.925 6.822 1.00 96.38 118 VAL A CA 1
ATOM 909 C C . VAL A 1 118 ? 0.038 -3.484 6.404 1.00 96.38 118 VAL A C 1
ATOM 911 O O . VAL A 1 118 ? -1.046 -3.150 5.927 1.00 96.38 118 VAL A O 1
ATOM 914 N N . VAL A 1 119 ? 1.032 -2.628 6.590 1.00 96.31 119 VAL A N 1
ATOM 915 C CA . VAL A 1 119 ? 0.995 -1.224 6.197 1.00 96.31 119 VAL A CA 1
ATOM 916 C C . VAL A 1 119 ? 1.643 -1.096 4.833 1.00 96.31 119 VAL A C 1
ATOM 918 O O . VAL A 1 119 ? 2.812 -1.426 4.658 1.00 96.31 119 VAL A O 1
ATOM 921 N N . PHE A 1 120 ? 0.879 -0.614 3.867 1.00 95.69 120 PHE A N 1
ATOM 922 C CA . PHE A 1 120 ? 1.359 -0.319 2.531 1.00 95.69 120 PHE A CA 1
ATOM 923 C C . PHE A 1 120 ? 1.751 1.144 2.466 1.00 95.69 120 PHE A C 1
ATOM 925 O O . PHE A 1 120 ? 0.956 2.015 2.819 1.00 95.69 120 PHE A O 1
ATOM 932 N N . VAL A 1 121 ? 2.955 1.397 1.969 1.00 94.06 121 VAL A N 1
ATOM 933 C CA . VAL A 1 121 ? 3.431 2.735 1.624 1.00 94.06 121 VAL A CA 1
ATOM 934 C C . VAL A 1 121 ? 3.923 2.690 0.190 1.00 94.06 121 VAL A C 1
ATOM 936 O O . VAL A 1 121 ? 4.723 1.837 -0.179 1.00 94.06 121 VAL A O 1
ATOM 939 N N . ASP A 1 122 ? 3.389 3.557 -0.653 1.00 91.62 122 ASP A N 1
ATOM 940 C CA . ASP A 1 122 ? 3.625 3.542 -2.088 1.00 91.62 122 ASP A CA 1
ATOM 941 C C . ASP A 1 122 ? 4.108 4.917 -2.537 1.00 91.62 122 ASP A C 1
ATOM 943 O O . ASP A 1 122 ? 3.547 5.958 -2.185 1.00 91.62 122 ASP A O 1
ATOM 947 N N . GLN A 1 123 ? 5.194 4.889 -3.299 1.00 88.94 123 GLN A N 1
ATOM 948 C CA . GLN A 1 123 ? 5.777 6.045 -3.938 1.00 88.94 123 GLN A CA 1
ATOM 949 C C . GLN A 1 123 ? 5.600 5.941 -5.453 1.00 88.94 123 GLN A C 1
ATOM 951 O O . GLN A 1 123 ? 6.016 4.979 -6.107 1.00 88.94 123 GLN A O 1
ATOM 956 N N . ARG A 1 124 ? 5.014 6.987 -6.024 1.00 84.44 124 ARG A N 1
ATOM 957 C CA . ARG A 1 124 ? 4.704 7.170 -7.435 1.00 84.44 124 ARG A CA 1
ATOM 958 C C . ARG A 1 124 ? 5.755 8.068 -8.069 1.00 84.44 124 ARG A C 1
ATOM 960 O O . ARG A 1 124 ? 5.954 9.211 -7.652 1.00 84.44 124 ARG A O 1
ATOM 967 N N . LYS A 1 125 ? 6.458 7.578 -9.092 1.00 75.19 125 LYS A N 1
ATOM 968 C CA . LYS A 1 125 ? 7.542 8.352 -9.720 1.00 75.19 125 LYS A CA 1
ATOM 969 C C . LYS A 1 125 ? 7.503 8.319 -11.237 1.00 75.19 125 LYS A C 1
ATOM 971 O O . LYS A 1 125 ? 8.067 7.436 -11.859 1.00 75.19 125 LYS A O 1
ATOM 976 N N . ARG A 1 126 ? 6.981 9.387 -11.840 1.00 64.38 126 ARG A N 1
ATOM 977 C CA . ARG A 1 126 ? 7.019 9.584 -13.295 1.00 64.38 126 ARG A CA 1
ATOM 978 C C . ARG A 1 126 ? 8.371 10.086 -13.774 1.00 64.38 126 ARG A C 1
ATOM 980 O O . ARG A 1 126 ? 8.516 11.243 -14.159 1.00 64.38 126 ARG A O 1
ATOM 987 N N . GLN A 1 127 ? 9.382 9.220 -13.720 1.00 57.34 127 GLN A N 1
ATOM 988 C CA . GLN A 1 127 ? 10.688 9.519 -14.302 1.00 57.34 127 GLN A CA 1
ATOM 989 C C . GLN A 1 127 ? 10.710 9.187 -15.798 1.00 57.34 127 GLN A C 1
ATOM 991 O O . GLN A 1 127 ? 10.653 8.028 -16.207 1.00 57.34 127 GLN A O 1
ATOM 996 N N . PHE A 1 128 ? 10.880 10.216 -16.627 1.00 50.75 128 PHE A N 1
ATOM 997 C CA . PHE A 1 128 ? 11.254 10.059 -18.030 1.00 50.75 128 PHE A CA 1
ATOM 998 C C . PHE A 1 128 ? 12.778 9.870 -18.111 1.00 50.75 128 PHE A C 1
ATOM 1000 O O . PHE A 1 128 ? 13.529 10.829 -17.960 1.00 50.75 128 PHE A O 1
ATOM 1007 N N . GLY A 1 129 ? 13.262 8.637 -18.294 1.00 56.09 129 GLY A N 1
ATOM 1008 C CA . GLY A 1 129 ? 14.703 8.354 -18.372 1.00 56.09 129 GLY A CA 1
ATOM 1009 C C . GLY A 1 129 ? 15.069 6.928 -17.971 1.00 56.09 129 GLY A C 1
ATOM 1010 O O . GLY A 1 129 ? 14.208 6.059 -17.892 1.00 56.09 129 GLY A O 1
ATOM 1011 N N . LYS A 1 130 ? 16.356 6.656 -17.724 1.00 63.59 130 LYS A N 1
ATOM 1012 C CA . LYS A 1 130 ? 16.798 5.358 -17.197 1.00 63.59 130 LYS A CA 1
ATOM 1013 C C . LYS A 1 130 ? 16.687 5.360 -15.664 1.00 63.59 130 LYS A C 1
ATOM 1015 O O . LYS A 1 130 ? 17.620 5.774 -14.989 1.00 63.59 130 LYS A O 1
ATOM 1020 N N . PHE A 1 131 ? 15.574 4.887 -15.109 1.00 71.12 131 PHE A N 1
ATOM 1021 C CA . PHE A 1 131 ? 15.497 4.522 -13.689 1.00 71.12 131 PHE A CA 1
ATOM 1022 C C . PHE A 1 131 ? 16.421 3.319 -13.441 1.00 71.12 131 PHE A C 1
ATOM 1024 O O . PHE A 1 131 ? 16.317 2.315 -14.144 1.00 71.12 131 PHE A O 1
ATOM 1031 N N . GLN A 1 132 ? 17.375 3.469 -12.523 1.00 75.62 132 GLN A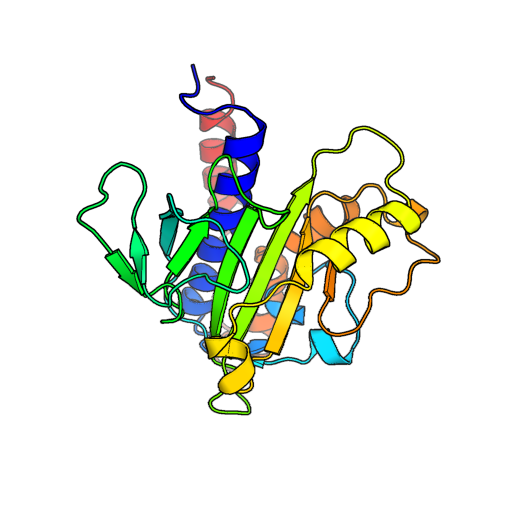 N 1
ATOM 1032 C CA . GLN A 1 132 ? 18.487 2.544 -12.283 1.00 75.62 132 GLN A CA 1
ATOM 1033 C C . GLN A 1 132 ? 18.377 1.908 -10.888 1.00 75.62 132 GLN A C 1
ATOM 1035 O O . GLN A 1 132 ? 17.659 2.434 -10.035 1.00 75.62 132 GLN A O 1
ATOM 1040 N N . PRO A 1 133 ? 19.128 0.826 -10.614 1.00 80.00 133 PRO A N 1
ATOM 1041 C CA . PRO A 1 133 ? 19.145 0.169 -9.307 1.00 80.00 133 PRO A CA 1
ATOM 1042 C C . PRO A 1 133 ? 19.443 1.102 -8.120 1.00 80.00 133 PRO A C 1
ATOM 1044 O O . PRO A 1 133 ? 18.843 0.942 -7.062 1.00 80.00 133 PRO A O 1
ATOM 1047 N N . CYS A 1 134 ? 20.326 2.097 -8.284 1.00 80.06 134 CYS A N 1
ATOM 1048 C CA . CYS A 1 134 ? 20.614 3.081 -7.232 1.00 80.06 134 CYS A CA 1
ATOM 1049 C C . CYS A 1 134 ? 19.381 3.920 -6.869 1.00 80.06 134 CYS A C 1
ATOM 1051 O O . CYS A 1 134 ? 19.069 4.059 -5.695 1.00 80.06 134 CYS A O 1
ATOM 1053 N N . HIS A 1 135 ? 18.617 4.383 -7.862 1.00 82.12 135 HIS A N 1
ATOM 1054 C CA . HIS A 1 135 ? 17.387 5.136 -7.614 1.00 82.12 135 HIS A CA 1
ATOM 1055 C C . HIS A 1 135 ? 16.333 4.269 -6.917 1.00 82.12 135 HIS A C 1
ATOM 1057 O O . HIS A 1 135 ? 15.663 4.740 -6.006 1.00 82.12 135 HIS A O 1
ATOM 1063 N N . ALA A 1 136 ? 16.201 2.997 -7.316 1.00 82.31 136 ALA A N 1
ATOM 1064 C CA . ALA A 1 136 ? 15.299 2.057 -6.650 1.00 82.31 136 ALA A CA 1
ATOM 1065 C C . ALA A 1 136 ? 15.629 1.927 -5.158 1.00 82.31 136 ALA A C 1
ATOM 1067 O O . ALA A 1 136 ? 14.726 1.987 -4.327 1.00 82.31 136 ALA A O 1
ATOM 1068 N N . LYS A 1 137 ? 16.919 1.809 -4.827 1.00 84.75 137 LYS A N 1
ATOM 1069 C CA . LYS A 1 137 ? 17.398 1.782 -3.444 1.00 84.75 137 LYS A CA 1
ATOM 1070 C C . LYS A 1 137 ? 17.043 3.075 -2.703 1.00 84.75 137 LYS A C 1
ATOM 1072 O O . LYS A 1 137 ? 16.382 2.999 -1.676 1.00 84.75 137 LYS A O 1
ATOM 1077 N N . ASP A 1 138 ? 17.389 4.236 -3.257 1.00 86.00 138 ASP A N 1
ATOM 1078 C CA . ASP A 1 138 ? 17.145 5.537 -2.614 1.00 86.00 138 ASP A CA 1
ATOM 1079 C C . ASP A 1 138 ? 15.657 5.783 -2.318 1.00 86.00 138 ASP A C 1
ATOM 1081 O O . ASP A 1 138 ? 15.298 6.431 -1.335 1.00 86.00 138 ASP A O 1
ATOM 1085 N N . TYR A 1 139 ? 14.775 5.300 -3.193 1.00 86.00 139 TYR A N 1
ATOM 1086 C CA . TYR A 1 139 ? 13.333 5.415 -3.018 1.00 86.00 139 TYR A CA 1
ATOM 1087 C C . TYR A 1 139 ? 12.787 4.421 -1.991 1.00 86.00 139 TYR A C 1
ATOM 1089 O O . TYR A 1 139 ? 11.992 4.821 -1.145 1.00 86.00 139 TYR A O 1
ATOM 1097 N N . ILE A 1 140 ? 13.250 3.167 -1.998 1.00 86.94 140 ILE A N 1
ATOM 1098 C CA . ILE A 1 140 ? 12.894 2.192 -0.955 1.00 86.94 140 ILE A CA 1
ATOM 1099 C C . ILE A 1 140 ? 13.350 2.688 0.419 1.00 86.94 140 ILE A C 1
ATOM 1101 O O . ILE A 1 140 ? 12.583 2.620 1.375 1.00 86.94 140 ILE A O 1
ATOM 1105 N N . ASP A 1 141 ? 14.554 3.252 0.516 1.00 85.31 141 ASP A N 1
ATOM 1106 C CA . ASP A 1 141 ? 15.088 3.756 1.781 1.00 85.31 141 ASP A CA 1
ATOM 1107 C C . ASP A 1 141 ? 14.201 4.887 2.348 1.00 85.31 141 ASP A C 1
ATOM 1109 O O . ASP A 1 141 ? 13.991 4.957 3.558 1.00 85.31 141 ASP A O 1
ATOM 1113 N N . LYS A 1 142 ? 13.573 5.713 1.496 1.00 83.56 142 LYS A N 1
ATOM 1114 C CA . LYS A 1 142 ? 12.594 6.737 1.928 1.00 83.56 142 LYS A CA 1
ATOM 1115 C C . LYS A 1 142 ? 11.281 6.150 2.446 1.00 83.56 142 LYS A C 1
ATOM 1117 O O . LYS A 1 142 ? 10.633 6.772 3.281 1.00 83.56 142 LYS A O 1
ATOM 1122 N N . LEU A 1 143 ? 10.896 4.967 1.971 1.00 85.62 143 LEU A N 1
ATOM 1123 C CA . LEU A 1 143 ? 9.681 4.263 2.389 1.00 85.62 143 LEU A CA 1
ATOM 1124 C C . LEU A 1 143 ? 9.840 3.526 3.728 1.00 85.62 143 LEU A C 1
ATOM 1126 O O . LEU A 1 143 ? 8.874 2.959 4.228 1.00 85.62 143 LEU A O 1
ATOM 1130 N N . SER A 1 144 ? 11.036 3.532 4.321 1.00 78.88 144 SER A N 1
ATOM 1131 C CA . SER A 1 144 ? 11.311 2.849 5.592 1.00 78.88 144 SER A CA 1
ATOM 1132 C C . SER A 1 144 ? 10.735 3.556 6.828 1.00 78.88 144 SER A C 1
ATOM 1134 O O . SER A 1 144 ? 10.748 2.988 7.920 1.00 78.88 144 SER A O 1
ATOM 1136 N N . VAL A 1 145 ? 10.219 4.781 6.679 1.00 82.56 145 VAL A N 1
ATOM 1137 C CA . VAL A 1 145 ? 9.621 5.538 7.785 1.00 82.56 145 VAL A CA 1
ATOM 1138 C C . VAL A 1 145 ? 8.257 4.955 8.137 1.00 82.56 145 VAL A C 1
ATOM 1140 O O . VAL A 1 145 ? 7.417 4.730 7.270 1.00 82.56 145 VAL A O 1
ATOM 1143 N N . CYS A 1 146 ? 8.018 4.748 9.428 1.00 83.44 146 CYS A N 1
ATOM 1144 C CA . CYS A 1 146 ? 6.828 4.093 9.945 1.00 83.44 146 CYS A CA 1
ATOM 1145 C C . CYS A 1 146 ? 6.283 4.840 11.176 1.00 83.44 146 CYS A C 1
ATOM 1147 O O . CYS A 1 146 ? 7.092 5.235 12.012 1.00 83.44 146 CYS A O 1
ATOM 1149 N N . PRO A 1 147 ? 4.948 4.973 11.339 1.00 90.88 147 PRO A N 1
ATOM 1150 C CA . PRO A 1 147 ? 4.348 5.479 12.569 1.00 90.88 147 PRO A CA 1
ATOM 1151 C C . PRO A 1 147 ? 4.681 4.620 13.800 1.00 90.88 147 PRO A C 1
ATOM 1153 O O . PRO A 1 147 ? 4.392 3.420 13.821 1.00 90.88 147 PRO A O 1
ATOM 1156 N N . ASP A 1 148 ? 5.197 5.241 14.864 1.00 92.00 148 ASP A N 1
ATOM 1157 C CA . ASP A 1 148 ? 5.720 4.539 16.052 1.00 92.00 148 ASP A CA 1
ATOM 1158 C C . ASP A 1 148 ? 4.692 3.596 16.699 1.00 92.00 148 ASP A C 1
ATOM 1160 O O . ASP A 1 148 ? 5.016 2.495 17.151 1.00 92.00 148 ASP A O 1
ATOM 1164 N N . PHE A 1 149 ? 3.416 3.994 16.701 1.00 93.00 149 PHE A N 1
ATOM 1165 C CA . PHE A 1 149 ? 2.340 3.191 17.285 1.00 93.00 149 PHE A CA 1
ATOM 1166 C C . PHE A 1 149 ? 2.076 1.886 16.517 1.00 93.00 149 PHE A C 1
ATOM 1168 O O . PHE A 1 149 ? 1.592 0.920 17.107 1.00 93.00 149 PHE A O 1
ATOM 1175 N N . LEU A 1 150 ? 2.380 1.840 15.215 1.00 93.31 150 LEU A N 1
ATOM 1176 C CA . LEU A 1 150 ? 2.262 0.631 14.399 1.00 93.31 150 LEU A CA 1
ATOM 1177 C C . LEU A 1 150 ? 3.480 -0.274 14.597 1.00 93.31 150 LEU A C 1
ATOM 1179 O O . LEU A 1 150 ? 3.299 -1.487 14.715 1.00 93.31 150 LEU A O 1
ATOM 1183 N N . VAL A 1 151 ? 4.685 0.300 14.735 1.00 90.75 151 VAL A N 1
ATOM 1184 C CA . VAL A 1 151 ? 5.889 -0.456 15.140 1.00 90.75 151 VAL A CA 1
ATOM 1185 C C . VAL A 1 151 ? 5.640 -1.168 16.465 1.00 90.75 151 VAL A C 1
ATOM 1187 O O . VAL A 1 151 ? 5.839 -2.377 16.567 1.00 90.75 151 VAL A O 1
ATOM 1190 N N . ALA A 1 152 ? 5.139 -0.439 17.467 1.00 91.12 152 ALA A N 1
ATOM 1191 C CA . ALA A 1 152 ? 4.869 -0.978 18.798 1.00 91.12 152 ALA A CA 1
ATOM 1192 C C . ALA A 1 152 ? 3.831 -2.117 18.793 1.00 91.12 152 ALA A C 1
ATOM 1194 O O . ALA A 1 152 ? 3.846 -2.969 19.679 1.00 91.12 152 ALA A O 1
ATOM 1195 N N . ARG A 1 153 ? 2.944 -2.149 17.790 1.00 91.19 153 ARG A N 1
ATOM 1196 C CA . ARG A 1 153 ? 1.930 -3.197 17.591 1.00 91.19 153 ARG A CA 1
ATOM 1197 C C . ARG A 1 153 ? 2.413 -4.357 16.711 1.00 91.19 153 ARG A C 1
ATOM 1199 O O . ARG A 1 153 ? 1.625 -5.250 16.425 1.00 91.19 153 ARG A O 1
ATOM 1206 N N . GLY A 1 154 ? 3.672 -4.356 16.269 1.00 91.62 154 GLY A N 1
ATOM 1207 C CA . GLY A 1 154 ? 4.226 -5.420 15.427 1.00 91.62 154 GLY A CA 1
ATOM 1208 C C . GLY A 1 154 ? 3.707 -5.411 13.987 1.00 91.62 154 GLY A C 1
ATOM 1209 O O . GLY A 1 154 ? 3.680 -6.459 13.339 1.00 91.62 154 GLY A O 1
ATOM 1210 N N . ALA A 1 155 ? 3.274 -4.252 13.480 1.00 93.25 155 ALA A N 1
ATOM 1211 C CA . ALA A 1 155 ? 2.837 -4.123 12.095 1.00 93.25 155 ALA A CA 1
ATOM 1212 C C . ALA A 1 155 ? 3.974 -4.449 11.110 1.00 93.25 155 ALA A C 1
ATOM 1214 O O . ALA A 1 155 ? 5.138 -4.113 11.342 1.00 93.25 155 ALA A O 1
ATOM 1215 N N . ARG A 1 156 ? 3.627 -5.079 9.982 1.00 93.44 156 ARG A N 1
ATOM 1216 C CA . ARG A 1 156 ? 4.566 -5.323 8.878 1.00 93.44 156 ARG A CA 1
ATOM 1217 C C . ARG A 1 156 ? 4.464 -4.195 7.860 1.00 93.44 156 ARG A C 1
ATOM 1219 O O . ARG A 1 156 ? 3.363 -3.835 7.465 1.00 93.44 156 ARG A O 1
ATOM 1226 N N . PHE A 1 157 ? 5.595 -3.685 7.388 1.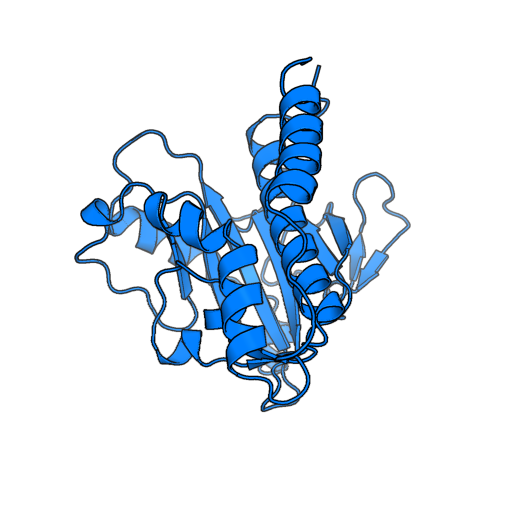00 93.06 157 PHE A N 1
ATOM 1227 C CA . PHE A 1 157 ? 5.646 -2.568 6.442 1.00 93.06 157 PHE A CA 1
ATOM 1228 C C . PHE A 1 157 ? 6.014 -3.058 5.062 1.00 93.06 157 PHE A C 1
ATOM 1230 O O . PHE A 1 157 ? 7.049 -3.690 4.922 1.00 93.06 157 PHE A O 1
ATOM 1237 N N . VAL A 1 158 ? 5.185 -2.753 4.065 1.00 95.06 158 VAL A N 1
ATOM 1238 C CA . VAL A 1 158 ? 5.422 -3.120 2.673 1.00 95.06 158 VAL A CA 1
ATOM 1239 C C . VAL A 1 158 ? 5.577 -1.865 1.815 1.00 95.06 158 VAL A C 1
ATOM 1241 O O . VAL A 1 158 ? 4.611 -1.135 1.581 1.00 95.06 158 VAL A O 1
ATOM 1244 N N . GLY A 1 159 ? 6.798 -1.640 1.328 1.00 93.88 159 GLY A N 1
ATOM 1245 C CA . GLY A 1 159 ? 7.167 -0.500 0.491 1.00 93.88 159 GLY A CA 1
ATOM 1246 C C . GLY A 1 159 ? 6.971 -0.763 -1.002 1.00 93.88 159 GLY A C 1
ATOM 1247 O O . GLY A 1 159 ? 7.465 -1.745 -1.550 1.00 93.88 159 GLY A O 1
ATOM 1248 N N . GLY A 1 160 ? 6.265 0.128 -1.685 1.00 91.56 160 GLY A N 1
ATOM 1249 C CA . GLY A 1 160 ? 5.979 0.049 -3.110 1.00 91.56 160 GLY A CA 1
ATOM 1250 C C . GLY A 1 160 ? 6.606 1.186 -3.897 1.00 91.56 160 GLY A C 1
ATOM 1251 O O . GLY A 1 160 ? 6.389 2.347 -3.572 1.00 91.56 160 GLY A O 1
ATOM 1252 N N . ILE A 1 161 ? 7.295 0.874 -4.994 1.00 88.62 161 ILE A N 1
ATOM 1253 C CA . ILE A 1 161 ? 7.613 1.877 -6.018 1.00 88.62 161 ILE A CA 1
ATOM 1254 C C . ILE A 1 161 ? 6.807 1.563 -7.269 1.00 88.62 161 ILE A C 1
ATOM 1256 O O . ILE A 1 161 ? 6.923 0.480 -7.857 1.00 88.62 161 ILE A O 1
ATOM 1260 N N . MET A 1 162 ? 6.005 2.531 -7.699 1.00 83.38 162 MET A N 1
ATOM 1261 C CA . MET A 1 162 ? 5.276 2.458 -8.954 1.00 83.38 162 MET A CA 1
ATOM 1262 C C . MET A 1 162 ? 5.740 3.522 -9.920 1.00 83.38 162 MET A C 1
ATOM 1264 O O . MET A 1 162 ? 5.955 4.668 -9.529 1.00 83.38 162 MET A O 1
ATOM 1268 N N . ASP A 1 163 ? 5.763 3.116 -11.193 1.00 66.06 163 ASP A N 1
ATOM 1269 C CA . ASP A 1 163 ? 6.280 3.872 -12.337 1.00 66.06 163 ASP A CA 1
ATOM 1270 C C . ASP A 1 163 ? 7.782 3.663 -12.573 1.00 66.06 163 ASP A C 1
ATOM 1272 O O . ASP A 1 163 ? 8.570 4.580 -12.792 1.00 66.06 163 ASP A O 1
ATOM 1276 N N . CYS A 1 164 ? 8.189 2.392 -12.541 1.00 64.94 164 CYS A N 1
ATOM 1277 C CA . CYS A 1 164 ? 9.528 2.018 -12.956 1.00 64.94 164 CYS A CA 1
ATOM 1278 C C . CYS A 1 164 ? 9.544 1.672 -14.443 1.00 64.94 164 CYS A C 1
ATOM 1280 O O . CYS A 1 164 ? 8.667 1.003 -14.983 1.00 64.94 164 CYS A O 1
ATOM 1282 N N . VAL A 1 165 ? 10.597 2.139 -15.089 1.00 60.66 165 VAL A N 1
ATOM 1283 C CA . VAL A 1 165 ? 10.971 1.948 -16.493 1.00 60.66 165 VAL A CA 1
ATOM 1284 C C . VAL A 1 165 ? 11.102 0.465 -16.885 1.00 60.66 165 VAL A C 1
ATOM 1286 O O . VAL A 1 165 ? 10.812 -0.439 -16.101 1.00 60.66 165 VAL A O 1
ATOM 1289 N N . SER A 1 166 ? 11.558 0.199 -18.112 1.00 71.69 166 SER A N 1
ATOM 1290 C CA . SER A 1 166 ? 11.810 -1.159 -18.617 1.00 71.69 166 SER A CA 1
ATOM 1291 C C . SER A 1 166 ? 12.458 -2.086 -17.566 1.00 71.69 166 SER A C 1
ATOM 1293 O O . SER A 1 166 ? 13.483 -1.706 -16.990 1.00 71.69 166 SER A O 1
ATOM 1295 N N . PRO A 1 167 ? 11.932 -3.315 -17.361 1.00 71.94 167 PRO A N 1
ATOM 1296 C CA . PRO A 1 167 ? 12.513 -4.304 -16.449 1.00 71.94 167 PRO A CA 1
ATOM 1297 C C . PRO A 1 167 ? 14.008 -4.548 -16.672 1.00 71.94 167 PRO A C 1
ATOM 1299 O O . PRO A 1 167 ? 14.730 -4.822 -15.720 1.00 71.94 167 PRO A O 1
ATOM 1302 N N . SER A 1 168 ? 14.482 -4.396 -17.914 1.00 79.38 168 SER A N 1
ATOM 1303 C CA . SER A 1 168 ? 15.899 -4.529 -18.277 1.00 79.38 168 SER A CA 1
ATOM 1304 C C . SER A 1 168 ? 16.821 -3.611 -17.471 1.00 79.38 168 SER A C 1
ATOM 1306 O O . SER A 1 168 ? 17.980 -3.940 -17.254 1.00 79.38 168 SER A O 1
ATOM 1308 N N . ASN A 1 169 ? 16.326 -2.463 -17.001 1.00 79.00 169 ASN A N 1
ATOM 1309 C CA . ASN A 1 169 ? 17.136 -1.544 -16.202 1.00 79.00 169 ASN A CA 1
ATOM 1310 C C . ASN A 1 169 ? 17.305 -2.015 -14.749 1.00 79.00 169 ASN A C 1
ATOM 1312 O O . ASN A 1 169 ? 18.179 -1.515 -14.047 1.00 79.00 169 ASN A O 1
ATOM 1316 N N . LEU A 1 170 ? 16.485 -2.967 -14.298 1.00 80.25 170 LEU A N 1
ATOM 1317 C CA . LEU A 1 170 ? 16.495 -3.518 -12.943 1.00 80.25 170 LEU A CA 1
ATOM 1318 C C . LEU A 1 170 ? 16.866 -5.007 -12.923 1.00 80.25 170 LEU A C 1
ATOM 1320 O O . LEU A 1 170 ? 16.703 -5.651 -11.896 1.00 80.25 170 LEU A O 1
ATOM 1324 N N . GLU A 1 171 ? 17.396 -5.560 -14.018 1.00 81.44 171 GLU A N 1
ATOM 1325 C CA . GLU A 1 171 ? 17.700 -6.996 -14.139 1.00 81.44 171 GLU A CA 1
ATOM 1326 C C . GLU A 1 171 ? 18.631 -7.509 -13.027 1.00 81.44 171 GLU A C 1
ATOM 1328 O O . GLU A 1 171 ? 18.477 -8.626 -12.543 1.00 81.44 171 GLU A O 1
ATOM 1333 N N . LYS A 1 172 ? 19.570 -6.666 -12.581 1.00 84.38 172 LYS A N 1
ATOM 1334 C CA . LYS A 1 172 ? 20.514 -6.980 -11.495 1.00 84.38 172 LYS A CA 1
ATOM 1335 C C . LYS A 1 172 ? 20.047 -6.507 -10.116 1.00 84.38 172 LYS A C 1
ATOM 1337 O O . LYS A 1 172 ? 20.767 -6.701 -9.139 1.00 84.38 172 LYS A O 1
ATOM 1342 N N . PHE A 1 173 ? 18.901 -5.835 -10.026 1.00 86.44 173 PHE A N 1
ATOM 1343 C CA . PHE A 1 173 ? 18.398 -5.319 -8.760 1.00 86.44 173 PHE A CA 1
ATOM 1344 C C . PHE A 1 173 ? 17.580 -6.390 -8.044 1.00 86.44 173 PHE A C 1
ATOM 1346 O O . PHE A 1 173 ? 16.550 -6.849 -8.539 1.00 86.44 173 PHE A O 1
ATOM 1353 N N . VAL A 1 174 ? 18.030 -6.759 -6.850 1.00 89.75 174 VAL A N 1
ATOM 1354 C CA . VAL A 1 174 ? 17.280 -7.643 -5.961 1.00 89.75 174 VAL A CA 1
ATOM 1355 C C . VAL A 1 174 ? 16.356 -6.777 -5.120 1.00 89.75 174 VAL A C 1
ATOM 1357 O O . VAL A 1 174 ? 16.821 -5.976 -4.312 1.00 89.75 174 VAL A O 1
ATOM 1360 N N . VAL A 1 175 ? 15.048 -6.931 -5.326 1.00 90.38 175 VAL A N 1
ATOM 1361 C CA . VAL A 1 175 ? 14.045 -6.248 -4.503 1.00 90.38 175 VAL A CA 1
ATOM 1362 C C . VAL A 1 175 ? 14.146 -6.793 -3.072 1.00 90.38 175 VAL A C 1
ATOM 1364 O O . VAL A 1 175 ? 14.061 -8.014 -2.909 1.00 90.38 175 VAL A O 1
ATOM 1367 N N . PRO A 1 176 ? 14.342 -5.930 -2.058 1.00 93.19 176 PRO A N 1
ATOM 1368 C CA . PRO A 1 176 ? 14.373 -6.345 -0.663 1.00 93.19 176 PRO A CA 1
ATOM 1369 C C . PRO A 1 176 ? 13.090 -7.055 -0.232 1.00 93.19 176 PRO A C 1
ATOM 1371 O O . PRO A 1 176 ? 12.039 -6.937 -0.869 1.00 93.19 176 PRO A O 1
ATOM 1374 N N . ASP A 1 177 ? 13.180 -7.768 0.887 1.00 94.69 177 ASP A N 1
ATOM 1375 C CA . ASP A 1 177 ? 11.983 -8.220 1.583 1.00 94.69 177 ASP A CA 1
ATOM 1376 C C . ASP A 1 177 ? 11.096 -7.028 1.951 1.00 94.69 177 ASP A C 1
ATOM 1378 O O . ASP A 1 177 ? 11.547 -5.902 2.156 1.00 94.69 177 ASP A O 1
ATOM 1382 N N . ASP A 1 178 ? 9.807 -7.320 1.982 1.00 94.75 178 ASP A N 1
ATOM 1383 C CA . ASP A 1 178 ? 8.711 -6.395 2.229 1.00 94.75 178 ASP A CA 1
ATOM 1384 C C . ASP A 1 178 ? 8.741 -5.167 1.309 1.00 94.75 178 ASP A C 1
ATOM 1386 O O . ASP A 1 178 ? 8.282 -4.082 1.642 1.00 94.75 178 ASP A O 1
ATOM 1390 N N . CYS A 1 179 ? 9.249 -5.351 0.092 1.00 94.38 179 CYS A N 1
ATOM 1391 C CA . CYS A 1 179 ? 9.206 -4.349 -0.957 1.00 94.38 179 CYS A CA 1
ATOM 1392 C C . CYS A 1 179 ? 8.619 -4.928 -2.244 1.00 94.38 179 CYS A C 1
ATOM 1394 O O . CYS A 1 179 ? 8.738 -6.123 -2.541 1.00 94.38 179 CYS A O 1
ATOM 1396 N N . PHE A 1 180 ? 8.016 -4.064 -3.054 1.00 92.69 180 PHE A N 1
ATOM 1397 C CA . PHE A 1 180 ? 7.646 -4.393 -4.420 1.00 92.69 180 PHE A CA 1
ATOM 1398 C C . PHE A 1 180 ? 7.923 -3.240 -5.378 1.00 92.69 180 PHE A C 1
ATOM 1400 O O . PHE A 1 180 ? 7.818 -2.061 -5.043 1.00 92.69 180 PHE A O 1
ATOM 1407 N N . ILE A 1 181 ? 8.249 -3.597 -6.616 1.00 89.69 181 ILE A N 1
ATOM 1408 C CA . ILE A 1 181 ? 8.460 -2.639 -7.698 1.00 89.69 181 ILE A CA 1
ATOM 1409 C C . ILE A 1 181 ? 7.555 -3.001 -8.869 1.00 89.69 181 ILE A C 1
ATOM 1411 O O . ILE A 1 181 ? 7.582 -4.132 -9.363 1.00 89.69 181 ILE A O 1
ATOM 1415 N N . LEU A 1 182 ? 6.767 -2.037 -9.348 1.00 85.94 182 LEU A N 1
ATOM 1416 C CA . LEU A 1 182 ? 6.010 -2.187 -10.587 1.00 85.94 182 LEU A CA 1
ATOM 1417 C C . LEU A 1 182 ? 6.770 -1.565 -11.762 1.00 85.94 182 LEU A C 1
ATOM 1419 O O . LEU A 1 182 ? 6.895 -0.344 -11.862 1.00 85.94 182 LEU A O 1
ATOM 1423 N N . SER A 1 183 ? 7.218 -2.416 -12.684 1.00 72.69 183 SER A N 1
ATOM 1424 C CA . SER A 1 183 ? 7.814 -1.988 -13.952 1.00 72.69 183 SER A CA 1
ATOM 1425 C C . SER A 1 183 ? 6.760 -1.680 -15.024 1.00 72.69 183 SER A C 1
ATOM 1427 O O . SER A 1 183 ? 5.611 -2.133 -14.958 1.00 72.69 183 SER A O 1
ATOM 1429 N N . GLN A 1 184 ? 7.169 -0.983 -16.083 1.00 67.69 184 GLN A N 1
ATOM 1430 C CA . GLN A 1 184 ? 6.326 -0.666 -17.236 1.00 67.69 184 GLN A CA 1
ATOM 1431 C C . GLN A 1 184 ? 5.770 -1.938 -17.893 1.00 67.69 184 GLN A C 1
ATOM 1433 O O . GLN A 1 184 ? 4.574 -2.025 -18.154 1.00 67.69 184 GLN A O 1
ATOM 1438 N N . ALA A 1 185 ? 6.605 -2.963 -18.098 1.00 63.00 185 ALA A N 1
ATOM 1439 C CA . ALA A 1 185 ? 6.147 -4.244 -18.646 1.00 63.00 185 ALA A CA 1
ATOM 1440 C C . ALA A 1 185 ? 5.227 -4.991 -17.663 1.00 63.00 185 ALA A C 1
ATOM 1442 O O . ALA A 1 185 ? 4.248 -5.622 -18.062 1.00 63.00 185 ALA A O 1
ATOM 1443 N N . GLY A 1 186 ? 5.499 -4.869 -16.359 1.00 62.91 186 GLY A N 1
ATOM 1444 C CA . GLY A 1 186 ? 4.627 -5.373 -15.301 1.00 62.91 186 GLY A CA 1
ATOM 1445 C C . GLY A 1 186 ? 3.263 -4.685 -15.277 1.00 62.91 186 GLY A C 1
ATOM 1446 O O . GLY A 1 186 ? 2.282 -5.310 -14.883 1.00 62.91 186 GLY A O 1
ATOM 1447 N N . THR A 1 187 ? 3.163 -3.443 -15.766 1.00 64.44 187 THR A N 1
ATOM 1448 C CA . THR A 1 187 ? 1.917 -2.662 -15.783 1.00 64.44 187 THR A CA 1
ATOM 1449 C C . THR A 1 187 ? 0.835 -3.335 -16.622 1.00 64.44 187 THR A C 1
ATOM 1451 O O . THR A 1 187 ? -0.336 -3.265 -16.258 1.00 64.44 187 THR A O 1
ATOM 1454 N N . GLU A 1 188 ? 1.177 -4.063 -17.689 1.00 65.62 188 GLU A N 1
ATOM 1455 C CA . GLU A 1 188 ? 0.180 -4.837 -18.442 1.00 65.62 188 GLU A CA 1
ATOM 1456 C C . GLU A 1 188 ? -0.413 -5.979 -17.612 1.00 65.62 188 GLU A C 1
ATOM 1458 O O . GLU A 1 188 ? -1.623 -6.188 -17.625 1.00 65.62 188 GLU A O 1
ATOM 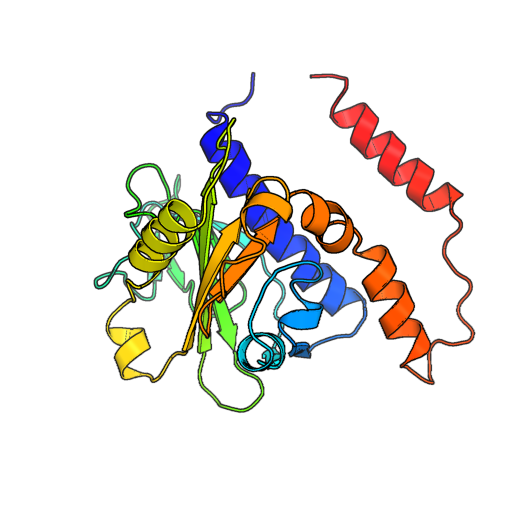1463 N N . LEU A 1 189 ? 0.414 -6.714 -16.864 1.00 63.66 189 LEU A N 1
ATOM 1464 C CA . LEU A 1 189 ? -0.045 -7.788 -15.976 1.00 63.66 189 LEU A CA 1
ATOM 1465 C C . LEU A 1 189 ? -0.792 -7.243 -14.761 1.00 63.66 189 LEU A C 1
ATOM 1467 O O . LEU A 1 189 ? -1.803 -7.813 -14.358 1.00 63.66 189 LEU A O 1
ATOM 1471 N N . PHE A 1 190 ? -0.322 -6.118 -14.236 1.00 56.28 190 PHE A N 1
ATOM 1472 C CA . PHE A 1 190 ? -0.953 -5.375 -13.163 1.00 56.28 190 PHE A CA 1
ATOM 1473 C C . PHE A 1 190 ? -2.349 -4.924 -13.611 1.00 56.28 190 PHE A C 1
ATOM 1475 O O . PHE A 1 190 ? -3.362 -5.330 -13.050 1.00 56.28 190 PHE A O 1
ATOM 1482 N N . THR A 1 191 ? -2.461 -4.183 -14.704 1.00 62.66 191 THR A N 1
ATOM 1483 C CA . THR A 1 191 ? -3.755 -3.719 -15.234 1.00 62.66 191 THR A CA 1
ATOM 1484 C C . THR A 1 191 ? -4.639 -4.845 -15.786 1.00 62.66 191 THR A C 1
ATOM 1486 O O . THR A 1 191 ? -5.856 -4.672 -15.895 1.00 62.66 191 THR A O 1
ATOM 1489 N N . ALA A 1 192 ? -4.087 -6.031 -16.069 1.00 61.41 192 ALA A N 1
ATOM 1490 C CA . ALA A 1 192 ? -4.824 -7.204 -16.538 1.00 61.41 192 ALA A CA 1
ATOM 1491 C C . ALA A 1 192 ? -5.591 -7.942 -15.424 1.00 61.41 192 ALA A C 1
ATOM 1493 O O . ALA A 1 192 ? -5.463 -9.159 -15.264 1.00 61.41 192 ALA A O 1
ATOM 1494 N N . LEU A 1 193 ? -6.497 -7.237 -14.742 1.00 59.72 193 LEU A N 1
ATOM 1495 C CA . LEU A 1 193 ? -7.454 -7.805 -13.782 1.00 59.72 193 LEU A CA 1
ATOM 1496 C C . LEU A 1 193 ? -8.200 -9.037 -14.349 1.00 59.72 193 LEU A C 1
ATOM 1498 O O . LEU A 1 193 ? -8.490 -9.990 -13.631 1.00 59.72 193 LEU A O 1
ATOM 1502 N N . TRP A 1 194 ? -8.427 -9.079 -15.669 1.00 54.75 194 TRP A N 1
ATOM 1503 C CA . TRP A 1 194 ? -9.045 -10.214 -16.366 1.00 54.75 194 TRP A CA 1
ATOM 1504 C C . TRP A 1 194 ? -8.253 -11.529 -16.271 1.00 54.75 194 TRP A C 1
ATOM 1506 O O . TRP A 1 194 ? -8.864 -12.597 -16.260 1.00 54.75 194 TRP A O 1
ATOM 1516 N N . ARG A 1 195 ? -6.914 -11.485 -16.193 1.00 56.31 195 ARG A N 1
ATOM 1517 C CA . ARG A 1 195 ? -6.078 -12.694 -16.063 1.00 56.31 195 ARG A CA 1
ATOM 1518 C C . ARG A 1 195 ? -6.190 -13.296 -14.665 1.00 56.31 195 ARG A C 1
ATOM 1520 O O . ARG A 1 195 ? -6.188 -14.519 -14.545 1.00 56.31 195 ARG A O 1
ATOM 1527 N N . ILE A 1 196 ? -6.344 -12.457 -13.637 1.00 57.03 196 ILE A N 1
ATOM 1528 C CA . ILE A 1 196 ? -6.646 -12.914 -12.273 1.00 57.03 196 ILE A CA 1
ATOM 1529 C C . ILE A 1 196 ? -8.027 -13.571 -12.250 1.00 57.03 196 ILE A C 1
ATOM 1531 O O . ILE A 1 196 ? -8.138 -14.717 -11.828 1.00 57.03 196 ILE A O 1
ATOM 1535 N N . ILE A 1 197 ? -9.048 -12.907 -12.813 1.00 55.88 197 ILE A N 1
ATOM 1536 C CA . ILE A 1 197 ? -10.411 -13.458 -12.933 1.00 55.88 197 ILE A CA 1
ATOM 1537 C C . ILE A 1 197 ? -10.391 -14.844 -13.592 1.00 55.88 197 ILE A C 1
ATOM 1539 O O . ILE A 1 197 ? -11.047 -15.767 -13.117 1.00 55.88 197 ILE A O 1
ATOM 1543 N N . GLN A 1 198 ? -9.625 -15.016 -14.673 1.00 53.88 198 GLN A N 1
ATOM 1544 C CA . GLN A 1 198 ? -9.518 -16.309 -15.348 1.00 53.88 198 GLN A CA 1
ATOM 1545 C C . GLN A 1 198 ? -8.826 -17.380 -14.504 1.00 53.88 198 GLN A C 1
ATOM 1547 O O . GLN A 1 198 ? -9.283 -18.519 -14.510 1.00 53.88 198 GLN A O 1
ATOM 1552 N N . ARG A 1 199 ? -7.757 -17.040 -13.775 1.00 56.31 199 ARG A N 1
ATOM 1553 C CA . ARG A 1 199 ? -7.048 -17.997 -12.911 1.00 56.31 199 ARG A CA 1
ATOM 1554 C C . ARG A 1 199 ? -7.901 -18.440 -11.724 1.00 56.31 199 ARG A C 1
ATOM 1556 O O . ARG A 1 199 ? -8.014 -19.639 -11.506 1.00 56.31 199 ARG A O 1
ATOM 1563 N N . VAL A 1 200 ? -8.570 -17.505 -11.048 1.00 52.91 200 VAL A N 1
ATOM 1564 C CA . VAL A 1 200 ? -9.476 -17.774 -9.912 1.00 52.91 200 VAL A CA 1
ATOM 1565 C C . VAL A 1 200 ? -10.632 -18.695 -10.322 1.00 52.91 200 VAL A C 1
ATOM 1567 O O . VAL A 1 200 ? -11.027 -19.598 -9.587 1.00 52.91 200 VAL A O 1
ATOM 1570 N N . ARG A 1 201 ? -11.151 -18.522 -11.542 1.00 49.06 201 ARG A N 1
ATOM 1571 C CA . ARG A 1 201 ? -12.223 -19.371 -12.081 1.00 49.06 201 ARG A CA 1
ATOM 1572 C C . ARG A 1 201 ? -11.766 -20.791 -12.427 1.00 49.06 201 ARG A C 1
ATOM 1574 O O . ARG A 1 201 ? -12.583 -21.703 -12.441 1.00 49.06 201 ARG A O 1
ATOM 1581 N N . LEU A 1 202 ? -10.481 -20.980 -12.735 1.00 47.50 202 LEU A N 1
ATOM 1582 C CA . LEU A 1 202 ? -9.909 -22.296 -13.035 1.00 47.50 202 LEU A CA 1
ATOM 1583 C C . LEU A 1 202 ? -9.585 -23.088 -11.760 1.00 47.50 202 LEU A C 1
ATOM 1585 O O . LEU A 1 202 ? -9.652 -24.316 -11.786 1.00 47.50 202 LEU A O 1
ATOM 1589 N N . SER A 1 203 ? -9.278 -22.407 -10.653 1.00 44.91 203 SER A N 1
ATOM 1590 C CA . SER A 1 203 ? -8.980 -23.028 -9.357 1.00 44.91 203 SER A CA 1
ATOM 1591 C C . SER A 1 203 ? -10.212 -23.281 -8.476 1.00 44.91 203 SER A C 1
ATOM 1593 O O . SER A 1 203 ? -10.126 -24.099 -7.564 1.00 44.91 203 SER A O 1
ATOM 1595 N N . SER A 1 204 ? -11.365 -22.659 -8.753 1.00 39.72 204 SER A N 1
ATOM 1596 C CA . SER A 1 204 ? -12.597 -22.853 -7.971 1.00 39.72 204 SER A CA 1
ATOM 1597 C C . SER A 1 204 ? -13.552 -23.892 -8.603 1.00 39.72 204 SER A C 1
ATOM 1599 O O . SER A 1 204 ? -14.058 -23.666 -9.709 1.00 39.72 204 SER A O 1
ATOM 1601 N N . PRO A 1 205 ? -13.858 -25.029 -7.935 1.00 45.59 205 PRO A N 1
ATOM 1602 C CA . PRO A 1 205 ? -14.721 -26.088 -8.479 1.00 45.59 205 PRO A CA 1
ATOM 1603 C C . PRO A 1 205 ? -16.145 -25.631 -8.835 1.00 45.59 205 PRO A C 1
ATOM 1605 O O . PRO A 1 205 ? -16.749 -26.176 -9.757 1.00 45.59 205 PRO A O 1
ATOM 1608 N N . SER A 1 206 ? -16.669 -24.609 -8.154 1.00 45.28 206 SER A N 1
ATOM 1609 C CA . SER A 1 206 ? -18.069 -24.168 -8.248 1.00 45.28 206 SER A CA 1
ATOM 1610 C C . SER A 1 206 ? -18.385 -23.255 -9.441 1.00 45.28 206 SER A C 1
ATOM 1612 O O . SER A 1 206 ? -19.553 -22.977 -9.703 1.00 45.28 206 SER A O 1
ATOM 1614 N N . THR A 1 207 ? -17.384 -22.792 -10.203 1.00 46.25 207 THR A N 1
ATOM 1615 C CA . THR A 1 207 ? -17.585 -21.764 -11.251 1.00 46.25 207 THR A CA 1
ATOM 1616 C C . THR A 1 207 ? -17.366 -22.242 -12.691 1.00 46.25 207 THR A C 1
ATOM 1618 O O . THR A 1 207 ? -17.509 -21.446 -13.626 1.00 46.25 207 THR A O 1
ATOM 1621 N N . ARG A 1 208 ? -17.110 -23.544 -12.912 1.00 46.12 208 ARG A N 1
ATOM 1622 C CA . ARG A 1 208 ? -16.830 -24.120 -14.250 1.00 46.12 208 ARG A CA 1
ATOM 1623 C C . ARG A 1 208 ? -17.964 -23.965 -15.273 1.00 46.12 208 ARG A C 1
ATOM 1625 O O . ARG A 1 208 ? -17.699 -24.047 -16.468 1.00 46.12 208 ARG A O 1
ATOM 1632 N N . HIS A 1 209 ? -19.200 -23.708 -14.840 1.00 40.34 209 HIS A N 1
ATOM 1633 C CA . HIS A 1 209 ? -20.374 -23.672 -15.725 1.00 40.34 209 HIS A CA 1
ATOM 1634 C C . HIS A 1 209 ? -20.875 -22.270 -16.102 1.00 40.34 209 HIS A C 1
ATOM 1636 O O . HIS A 1 209 ? -21.768 -22.142 -16.940 1.00 40.34 209 HIS A O 1
ATOM 1642 N N . ALA A 1 210 ? -20.304 -21.198 -15.550 1.00 47.84 210 ALA A N 1
ATOM 1643 C CA . ALA A 1 210 ? -20.758 -19.850 -15.876 1.00 47.84 210 ALA A CA 1
ATOM 1644 C C . ALA A 1 210 ? -20.128 -19.357 -17.197 1.00 47.84 210 ALA A C 1
ATOM 1646 O O . ALA A 1 210 ? -18.908 -19.185 -17.308 1.00 47.84 210 ALA A O 1
ATOM 1647 N N . LYS A 1 211 ? -20.959 -19.090 -18.218 1.00 41.38 211 LYS A N 1
ATOM 1648 C CA . LYS A 1 211 ? -20.497 -18.550 -19.511 1.00 41.38 211 LYS A CA 1
ATOM 1649 C C . LYS A 1 211 ? -19.704 -17.247 -19.299 1.00 41.38 211 LYS A C 1
ATOM 1651 O O . LYS A 1 211 ? -20.074 -16.431 -18.453 1.00 41.38 211 LYS A O 1
ATOM 1656 N N . PRO A 1 212 ? -18.578 -17.047 -20.006 1.00 43.00 212 PRO A N 1
ATOM 1657 C CA . PRO A 1 212 ? -17.821 -15.804 -19.914 1.00 43.00 212 PRO A CA 1
ATOM 1658 C C . PRO A 1 212 ? -18.668 -14.631 -20.437 1.00 43.00 212 PRO A C 1
ATOM 1660 O O . PRO A 1 212 ? -19.374 -14.803 -21.436 1.00 43.00 212 PRO A O 1
ATOM 1663 N N . PRO A 1 213 ? -18.580 -13.426 -19.844 1.00 45.88 213 PRO A N 1
ATOM 1664 C CA . PRO A 1 213 ? -19.092 -12.234 -20.501 1.00 45.88 213 PRO A CA 1
ATOM 1665 C C . PRO A 1 213 ? -18.332 -12.057 -21.817 1.00 45.88 213 PRO A C 1
ATOM 1667 O O . PRO A 1 213 ? -17.102 -12.169 -21.865 1.00 45.88 213 PRO A O 1
ATOM 1670 N N . SER A 1 214 ? -19.059 -11.834 -22.908 1.00 44.81 214 SER A N 1
ATOM 1671 C CA . SER A 1 214 ? -18.463 -11.809 -24.241 1.00 44.81 214 SER A CA 1
ATOM 1672 C C . SER A 1 214 ? -17.409 -10.699 -24.355 1.00 44.81 214 SER A C 1
ATOM 1674 O O . SER A 1 214 ? -17.537 -9.619 -23.769 1.00 44.81 214 SER A O 1
ATOM 1676 N N . ARG A 1 215 ? -16.378 -10.917 -25.189 1.00 42.75 215 ARG A N 1
ATOM 1677 C CA . ARG A 1 215 ? -15.391 -9.878 -25.564 1.00 42.75 215 ARG A CA 1
ATOM 1678 C C . ARG A 1 215 ? -16.058 -8.568 -26.020 1.00 42.75 215 ARG A C 1
ATOM 1680 O O . ARG A 1 215 ? -15.434 -7.512 -25.946 1.00 42.75 215 ARG A O 1
ATOM 1687 N N . GLN A 1 216 ? -17.305 -8.618 -26.491 1.00 38.19 216 GLN A N 1
ATOM 1688 C CA . GLN A 1 216 ? -18.089 -7.448 -26.887 1.00 38.19 216 GLN A CA 1
ATOM 1689 C C . GLN A 1 216 ? -18.547 -6.594 -25.694 1.00 38.19 216 GLN A C 1
ATOM 1691 O O . GLN A 1 216 ? -18.466 -5.370 -25.787 1.00 38.19 216 GLN A O 1
ATOM 1696 N N . CYS A 1 217 ? -18.930 -7.199 -24.565 1.00 37.41 217 CYS A N 1
ATOM 1697 C CA . CYS A 1 217 ? -19.397 -6.468 -23.381 1.00 37.41 217 CYS A CA 1
ATOM 1698 C C . CYS A 1 217 ? -18.287 -5.572 -22.799 1.00 37.41 217 CYS A C 1
ATOM 1700 O O . CYS A 1 217 ? -18.497 -4.396 -22.509 1.00 37.41 217 CYS A O 1
ATOM 1702 N N . PHE A 1 218 ? -17.052 -6.075 -22.758 1.00 46.25 218 PHE A N 1
ATOM 1703 C CA . PHE A 1 218 ? -15.897 -5.296 -22.302 1.00 46.25 218 PHE A CA 1
ATOM 1704 C C . PHE A 1 218 ? -15.317 -4.364 -23.369 1.00 46.25 218 PHE A C 1
ATOM 1706 O O . PHE A 1 218 ? -14.805 -3.303 -23.020 1.00 46.25 218 PHE A O 1
ATOM 1713 N N . LYS A 1 219 ? -15.444 -4.675 -24.671 1.00 42.34 219 LYS A N 1
ATOM 1714 C CA . LYS A 1 219 ? -15.170 -3.690 -25.736 1.00 42.34 219 LYS A CA 1
ATOM 1715 C C . LYS A 1 219 ? -16.096 -2.478 -25.620 1.00 42.34 219 LYS A C 1
ATOM 1717 O O . LYS A 1 219 ? -15.646 -1.376 -25.912 1.00 42.34 219 LYS A O 1
ATOM 1722 N N . ALA A 1 220 ? -17.340 -2.660 -25.173 1.00 39.88 220 ALA A N 1
ATOM 1723 C CA . ALA A 1 220 ? -18.270 -1.562 -24.923 1.00 39.88 220 ALA A CA 1
ATOM 1724 C C . ALA A 1 220 ? -17.853 -0.718 -23.705 1.00 39.88 220 ALA A C 1
ATOM 1726 O O . ALA A 1 220 ? -17.834 0.508 -23.809 1.00 39.88 220 ALA A O 1
ATOM 1727 N N . VAL A 1 221 ? -17.421 -1.349 -22.605 1.00 44.94 221 VAL A N 1
ATOM 1728 C CA . VAL A 1 221 ? -16.880 -0.643 -21.425 1.00 44.94 221 VAL A CA 1
ATOM 1729 C C . VAL A 1 221 ? -15.576 0.086 -21.765 1.00 44.94 221 VAL A C 1
ATOM 1731 O O . VAL A 1 221 ? -15.479 1.284 -21.530 1.00 44.94 221 VAL A O 1
ATOM 1734 N N . ARG A 1 222 ? -14.619 -0.578 -22.429 1.00 39.09 222 ARG A N 1
ATOM 1735 C CA . ARG A 1 222 ? -13.356 0.019 -22.899 1.00 39.09 222 ARG A CA 1
ATOM 1736 C C . ARG A 1 222 ? -13.589 1.147 -23.910 1.00 39.09 222 ARG A C 1
ATOM 1738 O O . ARG A 1 222 ? -12.917 2.164 -23.821 1.00 39.09 222 ARG A O 1
ATOM 1745 N N . LYS A 1 223 ? -14.546 1.019 -24.843 1.00 38.62 223 LYS A N 1
ATOM 1746 C CA . LYS A 1 223 ? -14.922 2.115 -25.760 1.00 38.62 223 LYS A CA 1
ATOM 1747 C C . LYS A 1 223 ? -15.580 3.281 -25.026 1.00 38.62 223 LYS A C 1
ATOM 1749 O O . LYS A 1 223 ? -15.303 4.415 -25.398 1.00 38.62 223 LYS A O 1
ATOM 1754 N N . LYS A 1 224 ? -16.422 3.032 -24.014 1.00 41.50 224 LYS A N 1
ATOM 1755 C CA . LYS A 1 224 ? -16.986 4.092 -23.157 1.00 41.50 224 LYS A CA 1
ATOM 1756 C C . LYS A 1 224 ? -15.884 4.814 -22.377 1.00 41.50 224 LYS A C 1
ATOM 1758 O O . LYS A 1 224 ? -15.872 6.037 -22.364 1.00 41.50 224 LYS A O 1
ATOM 1763 N N . TRP A 1 225 ? -14.928 4.069 -21.828 1.00 37.81 225 TRP A N 1
ATOM 1764 C CA . TRP A 1 225 ? -13.784 4.608 -21.089 1.00 37.81 225 TRP A CA 1
ATOM 1765 C C . TRP A 1 225 ? -12.835 5.424 -21.984 1.00 37.81 225 TRP A C 1
ATOM 1767 O O . TRP A 1 225 ? -12.525 6.568 -21.675 1.00 37.81 225 TRP A O 1
ATOM 1777 N N . ILE A 1 226 ? -12.460 4.898 -23.157 1.00 38.44 226 ILE A N 1
ATOM 1778 C CA . ILE A 1 226 ? -11.615 5.607 -24.135 1.00 38.44 226 ILE A CA 1
ATOM 1779 C C . ILE A 1 226 ? -12.333 6.841 -24.711 1.00 38.44 226 ILE A C 1
ATOM 1781 O O . ILE A 1 226 ? -11.702 7.879 -24.877 1.00 38.44 226 ILE A O 1
ATOM 1785 N N . LYS A 1 227 ? -13.652 6.785 -24.965 1.00 34.34 227 LYS A N 1
ATOM 1786 C CA . LYS A 1 227 ? -14.431 7.973 -25.377 1.00 34.34 227 LYS A CA 1
ATOM 1787 C C . LYS A 1 227 ? -14.502 9.050 -24.294 1.00 34.34 227 LYS A C 1
ATOM 1789 O O . LYS A 1 227 ? -14.641 10.215 -24.647 1.00 34.34 227 LYS A O 1
ATOM 1794 N N . SER A 1 228 ? -14.429 8.672 -23.019 1.00 35.28 228 SER A N 1
ATOM 1795 C CA . SER A 1 228 ? -14.390 9.622 -21.904 1.00 35.28 228 SER A CA 1
ATOM 1796 C C . SER A 1 228 ? -13.022 10.294 -21.756 1.00 35.28 228 SER A C 1
ATOM 1798 O O . SER A 1 228 ? -12.955 11.399 -21.237 1.00 35.28 228 SER A O 1
ATOM 1800 N N . LEU A 1 229 ? -11.952 9.647 -22.231 1.00 34.16 229 LEU A N 1
ATOM 1801 C CA . LEU A 1 229 ? -10.586 10.182 -22.230 1.00 34.16 229 LEU A CA 1
ATOM 1802 C C . LEU A 1 229 ? -10.250 10.985 -23.498 1.00 34.16 229 LEU A C 1
ATOM 1804 O O . LEU A 1 229 ? -9.440 11.895 -23.437 1.00 34.16 229 LEU A O 1
ATOM 1808 N N . GLY A 1 230 ? -10.874 10.673 -24.639 1.00 32.66 230 GLY A N 1
ATOM 1809 C CA . GLY A 1 230 ? -10.654 11.357 -25.925 1.00 32.66 230 GLY A CA 1
ATOM 1810 C C . GLY A 1 230 ? -11.576 12.552 -26.207 1.00 32.66 230 GLY A C 1
ATOM 1811 O O . GLY A 1 230 ? -11.683 12.968 -27.357 1.00 32.66 230 GLY A O 1
ATOM 1812 N N . LYS A 1 231 ? -12.297 13.054 -25.199 1.00 35.72 231 LYS A N 1
ATOM 1813 C CA . LYS A 1 231 ? -13.078 14.307 -25.253 1.00 35.72 231 LYS A CA 1
ATOM 1814 C C . LYS A 1 231 ? -12.577 15.346 -24.231 1.00 35.72 231 LYS A C 1
ATOM 1816 O O . LYS A 1 231 ? -13.342 16.222 -23.834 1.00 35.72 231 LYS A O 1
ATOM 1821 N N . LEU A 1 232 ? -11.320 15.215 -23.805 1.00 35.03 232 LEU A N 1
ATOM 1822 C CA . LEU A 1 232 ? -10.580 16.188 -23.001 1.00 35.03 232 LEU A CA 1
ATOM 1823 C C . LEU A 1 232 ? -9.512 16.845 -23.871 1.00 35.03 232 LEU A C 1
ATOM 1825 O O . LEU A 1 232 ? -8.853 16.092 -24.623 1.00 35.03 232 LEU A O 1
#

pLDDT: mean 79.26, std 19.36, range [32.66, 97.81]

Radius of gyration: 18.13 Å; chains: 1; bounding box: 41×48×46 Å

Sequence (232 aa):
MFDLPPWQSWEMFGACFYAVRINALLVLGLSTVTLGELLPGTMMSVKTRSISVELLPSRVFRCTDTFGASSPQRISRQGNPLETIDWTSGDWIAVNDDNGVGVDIFFTLKEAATDNVVVFVDQRKRQFGKFQPCHAKDYIDKLSVCPDFLVARGARFVGGIMDCVSPSNLEKFVVPDDCFILSQAGTELFTALWRIIQRVRLSSPSTRHAKPPSRQCFKAVRKKWIKSLGKL